Protein 6ANW (pdb70)

Nearest PDB structures (foldseek):
  6anw-assembly2_B  TM=1.011E+00  e=1.337E-17  Shewanella xiamenensis
  6anw-assembly3_C  TM=9.163E-01  e=1.198E-12  Shewanella xiamenensis
  6anw-assembly1_A  TM=8.989E-01  e=1.198E-12  Shewanella xiamenensis
  2pma-assembly2_B  TM=8.328E-01  e=9.299E-01  Legionella pneumophila subsp. pneumophila str. Philadelphia 1
  7phw-assembly2_D  TM=6.784E-01  e=2.959E+00  Plasmodium falciparum 3D7

Foldseek 3Di:
DWDWAKADWDWDQDPNAIKIWIWTDTPQGIAIDIFHFDADPVRATDFTDDDPTCCVVPPVVVVCNRPDCPVPDPPDDSCVVPPSVVVRVNSVVVRD/DLLDWDWADWDWDADPNFTKIWIWIGAPQGIDIDIWGWDDDPVGATDFTDQPPICCQPPVLVVVCNRGPDDPVHSGDDDVSSVVVRVNSGVVRD/DDWAKADWDWDDDPNFIKIWIWIQDPQGIFIDIWGFDDDPVRAGDFTDLPVTPCVVPVVVRVCSSDDPPDDPVDDDSVVSVVVRVNSRVVRD

B-factor: mean 65.82, std 20.48, range [30.3, 144.89]

Sequence (282 aa):
MTTFRIENVRIETINDFDMVKFDLVTDLGRVELAEHVNYDSEGDFKSVEYTDSNIRYNMVDELCSVFDLTDKPSLMPAIDYVTFAEIIEAVEEMLESMTTFRIENVRIETINDFDMVKFDLVTDLGRVELAEHVNYDSEGDFKSVEYTDSNIRYNMVDELCSVFDKPSLMPAIDYVTFAEIIEAVEEMLETTFRIENVRIETINDFDMVKFDLVTDLGRVELAEHVNYDSEGDFKSVEYTDSNIRYNMVDELCSVFDLTDKPSAIDYVTFAEIIEAVEEMLE

Secondary structure (DSSP, 8-state):
---EEEEEEEEEEETTEEEEEEEEEETTEEEEEEEEEEE-TTSSEEEE-SSS-HHHHH-HHHHHTTS--TTS-TTS-HHHHS-HHHHHHHHHHHT-/--S-EEEEEEEEEEETTEEEEEEEEEESS-EEEEEEEEEE-SSS-EEEE--SS-HHHHH-HHHHHHH----SS-----HHHHHHHHHHHHHH--/---EEEEEEEEEETTEEEEEEEEEETTEEEEEEEEEEE-TTS-EEEE-SSS-HHHHH-HHHHHTTS---SS-----HHHHHHHHHHHHHTT-

Radius of gyration: 23.37 Å; Cα contacts (8 Å, |Δi|>4): 470; chains: 3; bounding box: 59×61×57 Å

Structure (mmCIF, N/CA/C/O backbone):
data_6ANW
#
_entry.id   6ANW
#
_cell.length_a   73.774
_cell.length_b   106.618
_cell.length_c   95.349
_cell.angle_alpha   90.00
_cell.angle_beta   90.00
_cell.angle_gamma   90.00
#
_symmetry.space_group_name_H-M   'C 2 2 21'
#
loop_
_entity.id
_entity.type
_entity.pdbx_description
1 polymer 'anti-CRISPR protein AcrF10'
2 water water
#
loop_
_atom_site.group_PDB
_atom_site.id
_atom_site.type_symbol
_atom_site.label_atom_id
_atom_site.label_alt_id
_atom_site.label_comp_id
_atom_site.label_asym_id
_atom_site.label_entity_id
_atom_site.label_seq_id
_atom_site.pdbx_PDB_ins_code
_atom_site.Cartn_x
_atom_site.Cartn_y
_atom_site.Cartn_z
_atom_site.occupancy
_atom_site.B_iso_or_equiv
_atom_site.auth_seq_id
_atom_site.auth_comp_id
_atom_site.auth_asym_id
_atom_site.auth_atom_id
_atom_site.pdbx_PDB_model_num
ATOM 1 N N . MET A 1 3 ? -24.669 20.765 -8.356 1.00 54.57 1 MET A N 1
ATOM 2 C CA . MET A 1 3 ? -23.719 20.228 -7.385 1.00 60.17 1 MET A CA 1
ATOM 3 C C . MET A 1 3 ? -22.541 21.174 -7.183 1.00 60.84 1 MET A C 1
ATOM 4 O O . MET A 1 3 ? -21.990 21.713 -8.146 1.00 62.23 1 MET A O 1
ATOM 9 N N . THR A 1 4 ? -22.157 21.371 -5.925 1.00 53.83 2 THR A N 1
ATOM 10 C CA . THR A 1 4 ? -21.014 22.217 -5.617 1.00 62.64 2 THR A CA 1
ATOM 11 C C . THR A 1 4 ? -19.741 21.601 -6.185 1.00 65.48 2 THR A C 1
ATOM 12 O O . THR A 1 4 ? -19.408 20.450 -5.883 1.00 65.77 2 THR A O 1
ATOM 16 N N . THR A 1 5 ? -19.047 22.364 -7.026 1.00 63.76 3 THR A N 1
ATOM 17 C CA . THR A 1 5 ? -17.781 21.930 -7.590 1.00 52.15 3 THR A CA 1
ATOM 18 C C . THR A 1 5 ? -16.643 22.246 -6.626 1.00 48.56 3 THR A C 1
ATOM 19 O O . THR A 1 5 ? -16.756 23.104 -5.746 1.00 55.31 3 THR A O 1
ATOM 23 N N . PHE A 1 6 ? -15.528 21.545 -6.809 1.00 40.28 4 PHE A N 1
ATOM 24 C CA . PHE A 1 6 ? -14.450 21.570 -5.835 1.00 43.85 4 PHE A CA 1
ATOM 25 C C . PHE A 1 6 ? -13.113 21.541 -6.551 1.00 39.37 4 PHE A C 1
ATOM 26 O O . PHE A 1 6 ? -13.030 21.308 -7.759 1.00 44.07 4 PHE A O 1
ATOM 34 N N . ARG A 1 7 ? -12.057 21.755 -5.773 1.00 33.58 5 ARG A N 1
ATOM 35 C CA . ARG A 1 7 ? -10.707 21.456 -6.218 1.00 39.73 5 ARG A CA 1
ATOM 36 C C . ARG A 1 7 ? -9.881 21.116 -4.986 1.00 43.42 5 ARG A C 1
ATOM 37 O O . ARG A 1 7 ? -10.282 21.408 -3.856 1.00 37.01 5 ARG A O 1
ATOM 45 N N . ILE A 1 8 ? -8.740 20.463 -5.215 1.00 38.56 6 ILE A N 1
ATOM 46 C CA . ILE A 1 8 ? -7.877 19.951 -4.151 1.00 32.39 6 ILE A CA 1
ATOM 47 C C . ILE A 1 8 ? -6.593 20.768 -4.132 1.00 40.91 6 ILE A C 1
ATOM 48 O O . ILE A 1 8 ? -5.960 20.965 -5.177 1.00 41.75 6 ILE A O 1
ATOM 53 N N . GLU A 1 9 ? -6.200 21.231 -2.947 1.00 43.75 7 GLU A N 1
ATOM 54 C CA . GLU A 1 9 ? -5.057 22.124 -2.807 1.00 50.08 7 GLU A CA 1
ATOM 55 C C . GLU A 1 9 ? -4.279 21.774 -1.544 1.00 45.84 7 GLU A C 1
ATOM 56 O O . GLU A 1 9 ? -4.816 21.191 -0.601 1.00 39.78 7 GLU A O 1
ATOM 62 N N . ASN A 1 10 ? -2.996 22.147 -1.541 1.00 50.89 8 ASN A N 1
ATOM 63 C CA . ASN A 1 10 ? -2.106 21.975 -0.387 1.00 44.98 8 ASN A CA 1
ATOM 64 C C . ASN A 1 10 ? -1.990 20.507 0.027 1.00 46.72 8 ASN A C 1
ATOM 65 O O . ASN A 1 10 ? -2.132 20.152 1.200 1.00 44.33 8 ASN A O 1
ATOM 70 N N . VAL A 1 11 ? -1.699 19.654 -0.951 1.00 55.69 9 VAL A N 1
ATOM 71 C CA . VAL A 1 11 ? -1.620 18.212 -0.746 1.00 43.87 9 VAL A CA 1
ATOM 72 C C . VAL A 1 11 ? -0.243 17.858 -0.199 1.00 57.28 9 VAL A C 1
ATOM 73 O O . VAL A 1 11 ? 0.770 18.047 -0.881 1.00 71.63 9 VAL A O 1
ATOM 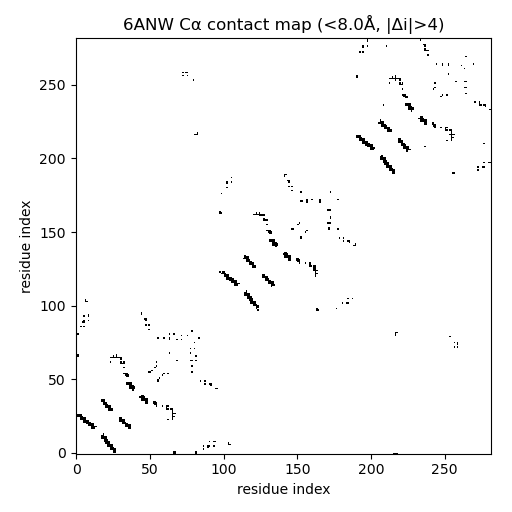77 N N . ARG A 1 12 ? -0.203 17.340 1.030 1.00 50.42 10 ARG A N 1
ATOM 78 C CA . ARG A 1 12 ? 1.036 16.868 1.634 1.00 60.02 10 ARG A CA 1
ATOM 79 C C . ARG A 1 12 ? 0.785 15.553 2.358 1.00 73.69 10 ARG A C 1
ATOM 80 O O . ARG A 1 12 ? -0.283 15.346 2.941 1.00 72.10 10 ARG A O 1
ATOM 88 N N . ILE A 1 13 ? 1.772 14.663 2.304 1.00 78.50 11 ILE A N 1
ATOM 89 C CA . ILE A 1 13 ? 1.696 13.357 2.950 1.00 73.99 11 ILE A CA 1
ATOM 90 C C . ILE A 1 13 ? 2.568 13.396 4.195 1.00 74.10 11 ILE A C 1
ATOM 91 O O . ILE A 1 13 ? 3.798 13.481 4.105 1.00 83.82 11 ILE A O 1
ATOM 96 N N . GLU A 1 14 ? 1.928 13.236 5.322 1.00 72.26 12 GLU A N 1
ATOM 97 C CA . GLU A 1 14 ? 2.571 13.130 6.598 1.00 77.85 12 GLU A CA 1
ATOM 98 C C . GLU A 1 14 ? 2.292 11.772 7.191 1.00 79.32 12 GLU A C 1
ATOM 99 O O . GLU A 1 14 ? 1.371 11.096 6.826 1.00 73.82 12 GLU A O 1
ATOM 105 N N . THR A 1 15 ? 3.080 11.407 8.170 1.00 84.31 13 THR A N 1
ATOM 106 C CA . THR A 1 15 ? 2.888 10.174 8.844 1.00 88.90 13 THR A CA 1
ATOM 107 C C . THR A 1 15 ? 2.244 10.544 10.146 1.00 97.47 13 THR A C 1
ATOM 108 O O . THR A 1 15 ? 2.775 11.275 10.927 1.00 90.49 13 THR A O 1
ATOM 112 N N . ILE A 1 16 ? 1.035 10.062 10.338 1.00 103.37 14 ILE A N 1
ATOM 113 C CA . ILE A 1 16 ? 0.256 10.388 11.494 1.00 104.14 14 ILE A CA 1
ATOM 114 C C . ILE A 1 16 ? -0.090 9.121 12.207 1.00 107.02 14 ILE A C 1
ATOM 115 O O . ILE A 1 16 ? -0.488 8.189 11.575 1.00 114.25 14 ILE A O 1
ATOM 120 N N . ASN A 1 17 ? 0.056 9.103 13.517 1.00 107.52 15 ASN A N 1
ATOM 121 C CA . ASN A 1 17 ? -0.223 7.934 14.325 1.00 115.41 15 ASN A CA 1
ATOM 122 C C . ASN A 1 17 ? 0.404 6.677 13.783 1.00 111.87 15 ASN A C 1
ATOM 123 O O . ASN A 1 17 ? -0.263 5.692 13.535 1.00 101.36 15 ASN A O 1
ATOM 128 N N . ASP A 1 18 ? 1.697 6.785 13.577 1.00 110.61 16 ASP A N 1
ATOM 129 C CA . ASP A 1 18 ? 2.549 5.747 13.080 1.00 118.95 16 ASP A CA 1
ATOM 130 C C . ASP A 1 18 ? 2.275 5.245 11.680 1.00 119.62 16 ASP A C 1
ATOM 131 O O . ASP A 1 18 ? 2.876 4.267 11.268 1.00 120.99 16 ASP A O 1
ATOM 136 N N . PHE A 1 19 ? 1.411 5.915 10.928 1.00 117.08 17 PHE A N 1
ATOM 137 C CA . PHE A 1 19 ? 1.166 5.501 9.553 1.00 108.31 17 PHE A CA 1
ATOM 138 C C . PHE A 1 19 ? 0.789 6.714 8.713 1.00 98.88 17 PHE A C 1
ATOM 139 O O . PHE A 1 19 ? 0.601 7.821 9.223 1.00 103.85 17 PHE A O 1
ATOM 147 N N . ASP A 1 20 ? 0.676 6.488 7.408 1.00 84.45 18 ASP A N 1
ATOM 148 C CA . ASP A 1 20 ? 0.759 7.554 6.419 1.00 79.91 18 ASP A CA 1
ATOM 149 C C . ASP A 1 20 ? -0.621 8.023 5.986 1.00 75.08 18 ASP A C 1
ATOM 150 O O . ASP A 1 20 ? -1.466 7.213 5.585 1.00 71.69 18 ASP A O 1
ATOM 155 N N . MET A 1 21 ? -0.834 9.335 6.051 1.00 69.41 19 MET A N 1
ATOM 156 C CA . MET A 1 21 ? -2.078 9.963 5.637 1.00 65.71 19 MET A CA 1
ATOM 157 C C . MET A 1 21 ? -1.774 11.164 4.754 1.00 66.38 19 MET A C 1
ATOM 158 O O . MET A 1 21 ? -0.767 11.853 4.940 1.00 70.09 19 MET A O 1
ATOM 163 N N . VAL A 1 22 ? -2.653 11.412 3.789 1.00 58.27 20 VAL A N 1
ATOM 164 C CA . VAL A 1 22 ? -2.561 12.590 2.936 1.00 53.71 20 VAL A CA 1
ATOM 165 C C . VAL A 1 22 ? -3.476 13.664 3.507 1.00 57.53 20 VAL A C 1
ATOM 166 O O . VAL A 1 22 ? -4.689 13.457 3.640 1.00 54.20 20 VAL A O 1
ATOM 170 N N . LYS A 1 23 ? -2.896 14.805 3.864 1.00 56.31 21 LYS A N 1
ATOM 171 C CA . LYS A 1 23 ? -3.662 15.969 4.281 1.00 62.52 21 LYS A CA 1
ATOM 172 C C . LYS A 1 23 ? -3.802 16.925 3.105 1.00 50.63 21 LYS A C 1
ATOM 173 O O . LYS A 1 23 ? -2.839 17.175 2.374 1.00 50.06 21 LYS A O 1
ATOM 179 N N . PHE A 1 24 ? -5.008 17.447 2.919 1.00 42.16 22 PHE A N 1
ATOM 180 C CA . PHE A 1 24 ? -5.265 18.318 1.785 1.00 44.90 22 PHE A CA 1
ATOM 181 C C . PHE A 1 24 ? -6.428 19.235 2.121 1.00 51.40 22 PHE A C 1
ATOM 182 O O . PHE A 1 24 ? -7.197 18.985 3.052 1.00 57.01 22 PHE A O 1
ATOM 190 N N . ASP A 1 25 ? -6.537 20.307 1.349 1.00 50.39 23 ASP A N 1
ATOM 191 C CA . ASP A 1 25 ? -7.624 21.263 1.478 1.00 52.45 23 ASP A CA 1
ATOM 192 C C . ASP A 1 25 ? -8.661 20.978 0.404 1.00 39.57 23 ASP A C 1
ATOM 193 O O . ASP A 1 25 ? -8.325 20.870 -0.781 1.00 43.26 23 ASP A O 1
ATOM 198 N N . LEU A 1 26 ? -9.912 20.840 0.820 1.00 38.98 24 LEU A N 1
ATOM 199 C CA . LEU A 1 26 ? -11.025 20.722 -0.111 1.00 46.26 24 LEU A CA 1
ATOM 200 C C . LEU A 1 26 ? -11.600 22.119 -0.291 1.00 41.12 24 LEU A C 1
ATOM 201 O O . LEU A 1 26 ? -12.144 22.702 0.651 1.00 41.27 24 LEU A O 1
ATOM 206 N N . VAL A 1 27 ? -11.459 22.664 -1.490 1.00 36.68 25 VAL A N 1
ATOM 207 C CA . VAL A 1 27 ? -11.776 24.057 -1.761 1.00 32.10 25 VAL A CA 1
ATOM 208 C C . VAL A 1 27 ? -12.992 24.101 -2.669 1.00 43.41 25 VAL A C 1
ATOM 209 O O . VAL A 1 27 ? -12.949 23.608 -3.803 1.00 57.15 25 VAL A O 1
ATOM 213 N N . THR A 1 28 ? -14.078 24.674 -2.169 1.00 42.87 26 THR A N 1
ATOM 214 C CA . THR A 1 28 ? -15.259 24.947 -2.970 1.00 50.49 26 THR A CA 1
ATOM 215 C C . THR A 1 28 ? -15.566 26.439 -2.916 1.00 57.35 26 THR A C 1
ATOM 216 O O . THR A 1 28 ? -14.931 27.206 -2.187 1.00 52.56 26 THR A O 1
ATOM 220 N N . ASP A 1 29 ? -16.566 26.849 -3.698 1.00 57.54 27 ASP A N 1
ATOM 221 C CA . ASP A 1 29 ? -17.007 28.238 -3.665 1.00 59.74 27 ASP A CA 1
ATOM 222 C C . ASP A 1 29 ? -17.599 28.632 -2.318 1.00 60.60 27 ASP A C 1
ATOM 223 O O . ASP A 1 29 ? -17.871 29.818 -2.106 1.00 70.21 27 ASP A O 1
ATOM 228 N N . LEU A 1 30 ? -17.797 27.680 -1.406 1.00 58.53 28 LEU A N 1
ATOM 229 C CA . LEU A 1 30 ? -18.380 27.949 -0.098 1.00 56.99 28 LEU A CA 1
ATOM 230 C C . LEU A 1 30 ? -17.368 27.843 1.036 1.00 59.55 28 LEU A C 1
ATOM 231 O O . LEU A 1 30 ? -17.765 27.854 2.205 1.00 73.13 28 LEU A O 1
ATOM 236 N N . GLY A 1 31 ? -16.079 27.732 0.731 1.00 54.68 29 GLY A N 1
ATOM 237 C CA . GLY A 1 31 ? -15.063 27.677 1.757 1.00 51.62 29 GLY A CA 1
ATOM 238 C C . GLY A 1 31 ? -14.060 26.578 1.493 1.00 55.71 29 GLY A C 1
ATOM 239 O O . GLY A 1 31 ? -14.049 25.946 0.430 1.00 58.71 29 GLY A O 1
ATOM 240 N N . ARG A 1 32 ? -13.198 26.344 2.482 1.00 46.59 30 ARG A N 1
ATOM 241 C CA . ARG A 1 32 ? -12.166 25.326 2.390 1.00 41.57 30 ARG A CA 1
ATOM 242 C C . ARG A 1 32 ? -12.040 24.622 3.732 1.00 42.27 30 ARG A C 1
ATOM 243 O O . ARG A 1 32 ? -12.221 25.230 4.791 1.00 53.23 30 ARG A O 1
ATOM 251 N N . VAL A 1 33 ? -11.755 23.323 3.677 1.00 44.99 31 VAL A N 1
ATOM 252 C CA . VAL A 1 33 ? -11.572 22.507 4.871 1.00 49.75 31 VAL A CA 1
ATOM 253 C C . VAL A 1 33 ? -10.366 21.605 4.657 1.00 50.70 31 VAL A C 1
ATOM 254 O O . VAL A 1 33 ? -10.105 21.137 3.545 1.00 57.33 31 VAL A O 1
ATOM 258 N N . GLU A 1 34 ? -9.629 21.362 5.735 1.00 50.05 32 GLU A N 1
ATOM 259 C CA . GLU A 1 34 ? -8.550 20.389 5.717 1.00 57.72 32 GLU A CA 1
ATOM 260 C C . GLU A 1 34 ? -9.130 19.003 5.970 1.00 57.83 32 GLU A C 1
ATOM 261 O O . GLU A 1 34 ? -9.900 18.810 6.916 1.00 52.20 32 GLU A O 1
ATOM 267 N N . LEU A 1 35 ? -8.775 18.049 5.111 1.00 56.83 33 LEU A N 1
ATOM 268 C CA . LEU A 1 35 ? -9.175 16.659 5.256 1.00 51.36 33 LEU A CA 1
ATOM 269 C C . LEU A 1 35 ? -7.933 15.781 5.310 1.00 54.45 33 LEU A C 1
ATOM 270 O O . LEU A 1 35 ? -6.829 16.211 4.967 1.00 50.36 33 LEU A O 1
ATOM 275 N N . ALA A 1 36 ? -8.122 14.541 5.751 1.00 48.47 34 ALA A N 1
ATOM 276 C CA . ALA A 1 36 ? -7.013 13.610 5.890 1.00 45.61 34 ALA A CA 1
ATOM 277 C C . ALA A 1 36 ? -7.501 12.206 5.569 1.00 54.10 34 ALA A C 1
ATOM 278 O O . ALA A 1 36 ? -8.561 11.788 6.042 1.00 51.32 34 ALA A O 1
ATOM 280 N N . GLU A 1 37 ? -6.728 11.480 4.769 1.00 49.86 35 GLU A N 1
ATOM 281 C CA . GLU A 1 37 ? -7.116 10.137 4.379 1.00 47.75 35 GLU A CA 1
ATOM 282 C C . GLU A 1 37 ? -5.886 9.245 4.302 1.00 55.46 35 GLU A C 1
ATOM 283 O O . GLU A 1 37 ? -4.787 9.704 3.984 1.00 51.74 35 GLU A O 1
ATOM 289 N N . HIS A 1 38 ? -6.086 7.964 4.606 1.00 51.49 36 HIS A N 1
ATOM 290 C CA . HIS A 1 38 ? -4.999 6.998 4.581 1.00 57.28 36 HIS A CA 1
ATOM 291 C C . HIS A 1 38 ? -4.554 6.718 3.147 1.00 60.66 36 HIS A C 1
ATOM 292 O O . HIS A 1 38 ? -5.324 6.846 2.189 1.00 56.27 36 HIS A O 1
ATOM 299 N N . VAL A 1 39 ? -3.288 6.321 3.012 1.00 61.24 37 VAL A N 1
ATOM 300 C CA . VAL A 1 39 ? -2.645 6.133 1.717 1.00 68.64 37 VAL A CA 1
ATOM 301 C C . VAL A 1 39 ? -2.170 4.691 1.599 1.00 66.36 37 VAL A C 1
ATOM 302 O O . VAL A 1 39 ? -1.610 4.133 2.549 1.00 54.47 37 VAL A O 1
ATOM 306 N N . ASN A 1 40 ? -2.390 4.093 0.431 1.00 70.56 38 ASN A N 1
ATOM 307 C CA . ASN A 1 40 ? -1.890 2.764 0.112 1.00 64.81 38 ASN A CA 1
ATOM 308 C C . ASN A 1 40 ? -0.747 2.861 -0.889 1.00 71.78 38 ASN A C 1
ATOM 309 O O . ASN A 1 40 ? -0.728 3.739 -1.757 1.00 64.21 38 ASN A O 1
ATOM 314 N N . TYR A 1 41 ? 0.204 1.940 -0.767 1.00 74.35 39 TYR A N 1
ATOM 315 C CA . TYR A 1 41 ? 1.375 1.910 -1.626 1.00 65.70 39 TYR A CA 1
ATOM 316 C C . TYR A 1 41 ? 1.504 0.532 -2.258 1.00 76.44 39 TYR A C 1
ATOM 317 O O . TYR A 1 41 ? 0.974 -0.458 -1.748 1.00 79.24 39 TYR A O 1
ATOM 326 N N . ASP A 1 42 ? 2.210 0.471 -3.386 1.00 78.77 40 ASP A N 1
ATOM 327 C CA . ASP A 1 42 ? 2.511 -0.820 -3.986 1.00 82.05 40 ASP A CA 1
ATOM 328 C C . ASP A 1 42 ? 3.629 -1.501 -3.196 1.00 77.89 40 ASP A C 1
ATOM 329 O O . ASP A 1 42 ? 4.188 -0.938 -2.250 1.00 70.68 40 ASP A O 1
ATOM 334 N N . SER A 1 43 ? 3.963 -2.734 -3.587 1.00 75.77 41 SER A N 1
ATOM 335 C CA . SER A 1 43 ? 4.985 -3.492 -2.870 1.00 86.84 41 SER A CA 1
ATOM 336 C C . SER A 1 43 ? 6.335 -2.791 -2.867 1.00 95.82 41 SER A C 1
ATOM 337 O O . SER A 1 43 ? 7.206 -3.149 -2.067 1.00 105.29 41 SER A O 1
ATOM 340 N N . GLU A 1 44 ? 6.523 -1.803 -3.737 1.00 91.70 42 GLU A N 1
ATOM 341 C CA . GLU A 1 44 ? 7.781 -1.084 -3.854 1.00 87.13 42 GLU A CA 1
ATOM 342 C C . GLU A 1 44 ? 7.821 0.188 -3.015 1.00 84.29 42 GLU A C 1
ATOM 343 O O . GLU A 1 44 ? 8.823 0.909 -3.061 1.00 75.94 42 GLU A O 1
ATOM 349 N N . GLY A 1 45 ? 6.770 0.480 -2.251 1.00 87.42 43 GLY A N 1
ATOM 350 C CA . GLY A 1 45 ? 6.732 1.690 -1.455 1.00 90.07 43 GLY A CA 1
ATOM 351 C C . GLY A 1 45 ? 6.316 2.938 -2.199 1.00 86.26 43 GLY A C 1
ATOM 352 O O . GLY A 1 45 ? 6.441 4.038 -1.650 1.00 75.96 43 GLY A O 1
ATOM 353 N N . ASP A 1 46 ? 5.835 2.807 -3.430 1.00 85.75 44 ASP A N 1
ATOM 354 C CA . ASP A 1 46 ? 5.340 3.932 -4.207 1.00 81.48 44 ASP A CA 1
ATOM 355 C C . ASP A 1 46 ? 3.821 3.991 -4.112 1.00 77.20 44 ASP A C 1
ATOM 356 O O . ASP A 1 46 ? 3.151 2.961 -3.987 1.00 77.73 44 ASP A O 1
ATOM 361 N N . PHE A 1 47 ? 3.285 5.212 -4.173 1.00 70.81 45 PHE A N 1
ATOM 362 C CA . PHE A 1 47 ? 1.852 5.427 -4.004 1.00 58.61 45 PHE A CA 1
ATOM 363 C C . PHE A 1 47 ? 1.055 4.551 -4.961 1.00 58.18 45 PHE A C 1
ATOM 364 O O . PHE A 1 47 ? 1.432 4.370 -6.120 1.00 65.28 45 PHE A O 1
ATOM 372 N N . LYS A 1 48 ? -0.047 3.994 -4.464 1.00 68.81 46 LYS A N 1
ATOM 373 C CA . LYS A 1 48 ? -0.954 3.192 -5.274 1.00 71.17 46 LYS A CA 1
ATOM 374 C C . LYS A 1 48 ? -2.362 3.761 -5.287 1.00 64.08 46 LYS A C 1
ATOM 375 O O . LYS A 1 48 ? -2.938 3.952 -6.363 1.00 60.45 46 LYS A O 1
ATOM 381 N N . SER A 1 49 ? -2.933 4.042 -4.120 1.00 58.16 47 SER A N 1
ATOM 382 C CA . SER A 1 49 ? -4.298 4.536 -4.041 1.00 53.76 47 SER A CA 1
ATOM 383 C C . SER A 1 49 ? -4.491 5.265 -2.723 1.00 69.17 47 SER A C 1
ATOM 384 O O . SER A 1 49 ? -3.703 5.116 -1.785 1.00 72.98 47 SER A O 1
ATOM 387 N N . VAL A 1 50 ? -5.557 6.058 -2.672 1.00 65.49 48 VAL A N 1
ATOM 388 C CA . VAL A 1 50 ? -6.044 6.661 -1.439 1.00 66.51 48 VAL A CA 1
ATOM 389 C C . VAL A 1 50 ? -7.280 5.890 -1.011 1.00 71.39 48 VAL A C 1
ATOM 390 O O . VAL A 1 50 ? -8.200 5.693 -1.815 1.00 72.59 48 VAL A O 1
ATOM 394 N N . GLU A 1 51 ? -7.310 5.459 0.248 1.00 65.70 49 GLU A N 1
ATOM 395 C CA . GLU A 1 51 ? -8.399 4.609 0.706 1.00 72.03 49 GLU A CA 1
ATOM 396 C C . GLU A 1 51 ? -9.735 5.345 0.657 1.00 85.51 49 GLU A C 1
ATOM 397 O O . GLU A 1 51 ? -9.842 6.518 1.027 1.00 87.16 49 GLU A O 1
ATOM 403 N N . TYR A 1 52 ? -10.758 4.631 0.188 1.00 85.49 50 TYR A N 1
ATOM 404 C CA . TYR A 1 52 ? -12.098 5.164 -0.037 1.00 87.31 50 TYR A CA 1
ATOM 405 C C . TYR A 1 52 ? -13.137 4.397 0.770 1.00 87.70 50 TYR A C 1
ATOM 406 O O . TYR A 1 52 ? -14.337 4.690 0.681 1.00 88.59 50 TYR A O 1
ATOM 415 N N . THR A 1 53 ? -12.690 3.470 1.613 1.00 91.42 51 THR A N 1
ATOM 416 C CA . THR A 1 53 ? -13.563 2.465 2.200 1.00 83.58 51 THR A CA 1
ATOM 417 C C . THR A 1 53 ? -13.520 2.491 3.719 1.00 82.90 51 THR A C 1
ATOM 418 O O . THR A 1 53 ? -14.469 2.945 4.354 1.00 93.68 51 THR A O 1
ATOM 422 N N . ASP A 1 54 ? -12.436 2.009 4.312 1.00 83.73 52 ASP A N 1
ATOM 423 C CA . ASP A 1 54 ? -12.070 2.351 5.684 1.00 84.08 52 ASP A CA 1
ATOM 424 C C . ASP A 1 54 ? -11.557 3.782 5.738 1.00 70.62 52 ASP A C 1
ATOM 425 O O . ASP A 1 54 ? -10.619 4.102 6.469 1.00 77.31 52 ASP A O 1
ATOM 430 N N . SER A 1 55 ? -12.171 4.663 4.949 1.00 62.33 53 SER A N 1
ATOM 431 C CA . SER A 1 55 ? -11.676 6.012 4.734 1.00 65.70 53 SER A CA 1
ATOM 432 C C . SER A 1 55 ? -11.958 6.873 5.953 1.00 63.55 53 SER A C 1
ATOM 433 O O . SER A 1 55 ? -13.082 6.891 6.469 1.00 64.85 53 SER A O 1
ATOM 436 N N . ASN A 1 56 ? -10.926 7.578 6.414 1.00 48.18 54 ASN A N 1
ATOM 437 C CA . ASN A 1 56 ? -11.074 8.437 7.578 1.00 45.98 54 ASN A CA 1
ATOM 438 C C . ASN A 1 56 ? -12.103 9.532 7.338 1.00 47.82 54 ASN A C 1
ATOM 439 O O . ASN A 1 56 ? -12.781 9.956 8.279 1.00 64.11 54 ASN A O 1
ATOM 444 N N . ILE A 1 57 ? -12.254 9.986 6.092 1.00 40.79 55 ILE A N 1
ATOM 445 C CA . ILE A 1 57 ? -13.194 11.068 5.810 1.00 54.33 55 ILE A CA 1
ATOM 446 C C . ILE A 1 57 ? -14.629 10.582 5.964 1.00 52.03 55 ILE A C 1
ATOM 447 O O . ILE A 1 57 ? -15.460 11.240 6.602 1.00 52.71 55 ILE A O 1
ATOM 452 N N . ARG A 1 58 ? -14.941 9.425 5.374 1.00 52.27 56 ARG A N 1
ATOM 453 C CA . ARG A 1 58 ? -16.306 8.907 5.407 1.00 58.56 56 ARG A CA 1
ATOM 454 C C . ARG A 1 58 ? -16.733 8.524 6.819 1.00 62.06 56 ARG A C 1
ATOM 455 O O . ARG A 1 58 ? -17.928 8.557 7.133 1.00 78.79 56 ARG A O 1
ATOM 463 N N . TYR A 1 59 ? -15.784 8.180 7.687 1.00 58.18 57 TYR A N 1
ATOM 464 C CA . TYR A 1 59 ? -16.110 7.697 9.020 1.00 67.39 57 TYR A CA 1
ATOM 465 C C . TYR A 1 59 ? -15.764 8.670 10.137 1.00 75.30 57 TYR A C 1
ATOM 466 O O . TYR A 1 59 ? -16.129 8.410 11.288 1.00 83.70 57 TYR A O 1
ATOM 475 N N . ASN A 1 60 ? -15.081 9.776 9.841 1.00 65.43 58 ASN A N 1
ATOM 476 C CA . ASN A 1 60 ? -14.679 10.689 10.904 1.00 60.56 58 ASN A CA 1
ATOM 477 C C . ASN A 1 60 ? -14.707 12.161 10.527 1.00 60.66 58 ASN A C 1
ATOM 478 O O . ASN A 1 60 ? -14.524 12.996 11.417 1.00 56.24 58 ASN A O 1
ATOM 483 N N . MET A 1 61 ? -14.932 12.517 9.265 1.00 64.73 59 MET A N 1
ATOM 484 C CA . MET A 1 61 ? -14.863 13.911 8.843 1.00 62.06 59 MET A CA 1
ATOM 485 C C . MET A 1 61 ? -15.957 14.226 7.836 1.00 60.25 59 MET A C 1
ATOM 486 O O . MET A 1 61 ? -15.731 14.934 6.850 1.00 54.58 59 MET A O 1
ATOM 491 N N . VAL A 1 62 ? -17.165 13.715 8.073 1.00 53.26 60 VAL A N 1
ATOM 492 C CA . VAL A 1 62 ? -18.260 13.987 7.148 1.00 57.33 60 VAL A CA 1
ATOM 493 C C . VAL A 1 62 ? -18.800 15.397 7.353 1.00 66.29 60 VAL A C 1
ATOM 494 O O . VAL A 1 62 ? -19.105 16.101 6.384 1.00 70.92 60 VAL A O 1
ATOM 498 N N . ASP A 1 63 ? -18.929 15.834 8.608 1.00 64.26 61 ASP A N 1
ATOM 499 C CA . ASP A 1 63 ? -19.339 17.212 8.859 1.00 70.84 61 ASP A CA 1
ATOM 500 C C . ASP A 1 63 ? -18.345 18.201 8.265 1.00 64.79 61 ASP A C 1
ATOM 501 O O . ASP A 1 63 ? -18.745 19.265 7.775 1.00 57.60 61 ASP A O 1
ATOM 506 N N . GLU A 1 64 ? -17.051 17.866 8.286 1.00 58.91 62 GLU A N 1
ATOM 507 C CA . GLU A 1 64 ? -16.064 18.686 7.592 1.00 61.56 62 GLU A CA 1
ATOM 508 C C . GLU A 1 64 ? -16.288 18.645 6.088 1.00 52.09 62 GLU A C 1
ATOM 509 O O . GLU A 1 64 ? -16.288 19.686 5.421 1.00 46.94 62 GLU A O 1
ATOM 515 N N . LEU A 1 65 ? -16.478 17.443 5.539 1.00 48.88 63 LEU A N 1
ATOM 516 C CA . LEU A 1 65 ? -16.692 17.299 4.104 1.00 46.40 63 LEU A CA 1
ATOM 517 C C . LEU A 1 65 ? -17.934 18.057 3.652 1.00 53.46 63 LEU A C 1
ATOM 518 O O . LEU A 1 65 ? -17.910 18.755 2.632 1.00 53.48 63 LEU A O 1
ATOM 523 N N . CYS A 1 66 ? -19.025 17.947 4.411 1.00 54.24 64 CYS A N 1
ATOM 524 C CA . CYS A 1 66 ? -20.281 18.579 4.032 1.00 63.04 64 CYS A CA 1
ATOM 525 C C . CYS A 1 66 ? -20.291 20.079 4.276 1.00 56.94 64 CYS A C 1
ATOM 526 O O . CYS A 1 66 ? -21.148 20.774 3.720 1.00 57.61 64 CYS A O 1
ATOM 529 N N . SER A 1 67 ? -19.367 20.595 5.088 1.00 57.91 65 SER A N 1
ATOM 530 C CA . SER A 1 67 ? -19.398 22.004 5.463 1.00 55.51 65 SER A CA 1
ATOM 531 C C . SER A 1 67 ? -19.023 22.937 4.318 1.00 59.74 65 SER A C 1
ATOM 532 O O . SER A 1 67 ? -19.122 24.158 4.486 1.00 69.04 65 SER A O 1
ATOM 535 N N . VAL A 1 68 ? -18.591 22.407 3.175 1.00 49.79 66 VAL A N 1
ATOM 536 C CA . VAL A 1 68 ? -18.290 23.217 2.001 1.00 47.17 66 VAL A CA 1
ATOM 537 C C . VAL A 1 68 ? -19.199 22.897 0.832 1.00 45.73 66 VAL A C 1
ATOM 538 O O . VAL A 1 68 ? -19.068 23.517 -0.228 1.00 47.84 66 VAL A O 1
ATOM 542 N N . PHE A 1 69 ? -20.111 21.950 0.986 1.00 56.08 67 PHE A N 1
ATOM 543 C CA . PHE A 1 69 ? -21.086 21.649 -0.045 1.00 51.88 67 PHE A CA 1
ATOM 544 C C . PHE A 1 69 ? -22.414 22.310 0.296 1.00 60.48 67 PHE A C 1
ATOM 545 O O . PHE A 1 69 ? -22.748 22.512 1.466 1.00 68.67 67 PHE A O 1
ATOM 553 N N . ASP A 1 70 ? -23.158 22.670 -0.742 1.00 59.75 68 ASP A N 1
ATOM 554 C CA . ASP A 1 70 ? -24.500 23.216 -0.579 1.00 55.36 68 ASP A CA 1
ATOM 555 C C . ASP A 1 70 ? -25.458 22.037 -0.467 1.00 51.94 68 ASP A C 1
ATOM 556 O O . ASP A 1 70 ? -25.747 21.362 -1.457 1.00 50.21 68 ASP A O 1
ATOM 561 N N . LEU A 1 71 ? -25.949 21.783 0.749 1.00 55.95 69 LEU A N 1
ATOM 562 C CA . LEU A 1 71 ? -26.770 20.600 0.986 1.00 63.97 69 LEU A CA 1
ATOM 563 C C . LEU A 1 71 ? -28.241 20.822 0.663 1.00 64.57 69 LEU A C 1
ATOM 564 O O . LEU A 1 71 ? -28.979 19.844 0.518 1.00 78.81 69 LEU A O 1
ATOM 569 N N . THR A 1 72 ? -28.690 22.069 0.555 1.00 57.65 70 THR A N 1
ATOM 570 C CA . THR A 1 72 ? -30.006 22.304 -0.020 1.00 59.63 70 THR A CA 1
ATOM 571 C C . THR A 1 72 ? -30.008 21.818 -1.466 1.00 64.98 70 THR A C 1
ATOM 572 O O . THR A 1 72 ? -28.984 21.862 -2.156 1.00 77.54 70 THR A O 1
ATOM 576 N N . ASP A 1 73 ? -31.165 21.323 -1.907 1.00 57.17 71 ASP A N 1
ATOM 577 C CA . ASP A 1 73 ? -31.430 20.578 -3.135 1.00 61.26 71 ASP A CA 1
ATOM 578 C C . ASP A 1 73 ? -31.109 19.095 -2.976 1.00 57.79 71 ASP A C 1
ATOM 579 O O . ASP A 1 73 ? -31.470 18.308 -3.853 1.00 58.47 71 ASP A O 1
ATOM 584 N N . LYS A 1 74 ? -30.438 18.681 -1.908 1.00 54.89 72 LYS A N 1
ATOM 585 C CA . LYS A 1 74 ? -30.266 17.258 -1.665 1.00 55.96 72 LYS A CA 1
ATOM 586 C C . LYS A 1 74 ? -31.590 16.669 -1.197 1.00 39.57 72 LYS A C 1
ATOM 587 O O . LYS A 1 74 ? -32.216 17.219 -0.285 1.00 39.83 72 LYS A O 1
ATOM 593 N N . PRO A 1 75 ? -32.062 15.588 -1.808 1.00 45.31 73 PRO A N 1
ATOM 594 C CA . PRO A 1 75 ? -33.203 14.860 -1.243 1.00 55.72 73 PRO A CA 1
ATOM 595 C C . PRO A 1 75 ? -32.939 14.488 0.209 1.00 50.34 73 PRO A C 1
ATOM 596 O O . PRO A 1 75 ? -31.842 14.051 0.568 1.00 45.99 73 PRO A O 1
ATOM 600 N N . SER A 1 76 ? -33.955 14.691 1.049 1.00 40.10 74 SER A N 1
ATOM 601 C CA . SER A 1 76 ? -33.799 14.407 2.471 1.00 50.14 74 SER A CA 1
ATOM 602 C C . SER A 1 76 ? -33.427 12.947 2.698 1.00 45.12 74 SER A C 1
ATOM 603 O O . SER A 1 76 ? -32.566 12.636 3.524 1.00 43.21 74 SER A O 1
ATOM 606 N N . LEU A 1 77 ? -34.027 12.039 1.943 1.00 39.46 75 LEU A N 1
ATOM 607 C CA . LEU A 1 77 ? -33.766 10.623 2.147 1.00 48.98 75 LEU A CA 1
ATOM 608 C C . LEU A 1 77 ? -32.452 10.157 1.529 1.00 51.27 75 LEU A C 1
ATOM 609 O O . LEU A 1 77 ? -32.102 8.981 1.676 1.00 48.28 75 LEU A O 1
ATOM 614 N N . MET A 1 78 ? -31.725 11.027 0.847 1.00 35.41 76 MET A N 1
ATOM 615 C CA . MET A 1 78 ? -30.409 10.609 0.381 1.00 35.00 76 MET A CA 1
ATOM 616 C C . MET A 1 78 ? -29.346 11.054 1.367 1.00 48.28 76 MET A C 1
ATOM 617 O O . MET A 1 78 ? -29.354 12.217 1.794 1.00 56.66 76 MET A O 1
ATOM 622 N N . PRO A 1 79 ? -28.424 10.175 1.744 1.00 60.30 77 PRO A N 1
ATOM 623 C CA . PRO A 1 79 ? -27.404 10.560 2.722 1.00 52.02 77 PRO A CA 1
ATOM 624 C C . PRO A 1 79 ? -26.464 11.623 2.175 1.00 50.69 77 PRO A C 1
ATOM 625 O O . PRO A 1 79 ? -26.209 11.713 0.970 1.00 50.00 77 PRO A O 1
ATOM 629 N N . ALA A 1 80 ? -25.956 12.447 3.092 1.00 48.53 78 ALA A N 1
ATOM 630 C CA . ALA A 1 80 ? -25.029 13.503 2.709 1.00 45.14 78 ALA A CA 1
ATOM 631 C C . ALA A 1 80 ? -23.780 12.933 2.047 1.00 56.05 78 ALA A C 1
ATOM 632 O O . ALA A 1 80 ? -23.287 13.484 1.055 1.00 50.34 78 ALA A O 1
ATOM 634 N N . ILE A 1 81 ? -23.257 11.823 2.576 1.00 60.63 79 ILE A N 1
ATOM 635 C CA . ILE A 1 81 ? -22.033 11.242 2.028 1.00 64.39 79 ILE A CA 1
ATOM 636 C C . ILE A 1 81 ? -22.252 1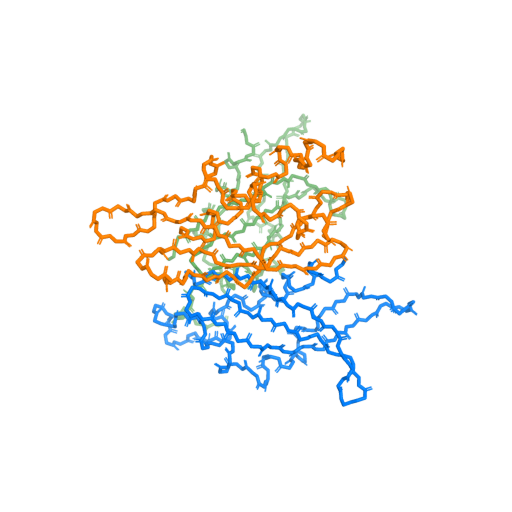0.753 0.604 1.00 62.31 79 ILE A C 1
ATOM 637 O O . ILE A 1 81 ? -21.313 10.722 -0.200 1.00 65.93 79 ILE A O 1
ATOM 642 N N . ASP A 1 82 ? -23.484 10.378 0.259 1.00 60.67 80 ASP A N 1
ATOM 643 C CA . ASP A 1 82 ? -23.760 9.938 -1.102 1.00 55.73 80 ASP A CA 1
ATOM 644 C C . ASP A 1 82 ? -24.074 11.111 -2.020 1.00 58.23 80 ASP A C 1
ATOM 645 O O . ASP A 1 82 ? -23.782 11.050 -3.218 1.00 62.06 80 ASP A O 1
ATOM 650 N N . TYR A 1 83 ? -24.650 12.185 -1.480 1.00 63.46 81 TYR A N 1
ATOM 651 C CA . TYR A 1 83 ? -24.966 13.349 -2.302 1.00 49.70 81 TYR A CA 1
ATOM 652 C C . TYR A 1 83 ? -23.700 14.009 -2.819 1.00 58.09 81 TYR A C 1
ATOM 653 O O . TYR A 1 83 ? -23.493 14.123 -4.031 1.00 68.43 81 TYR A O 1
ATOM 662 N N . VAL A 1 84 ? -22.840 14.460 -1.903 1.00 61.65 82 VAL A N 1
ATOM 663 C CA . VAL A 1 84 ? -21.599 15.097 -2.308 1.00 61.11 82 VAL A CA 1
ATOM 664 C C . VAL A 1 84 ? -20.754 14.111 -3.108 1.00 70.86 82 VAL A C 1
ATOM 665 O O . VAL A 1 84 ? -20.869 12.885 -2.964 1.00 76.09 82 VAL A O 1
ATOM 669 N N . THR A 1 85 ? -19.902 14.657 -3.974 1.00 60.84 83 THR A N 1
ATOM 670 C CA . THR A 1 85 ? -19.141 13.859 -4.933 1.00 49.13 83 THR A CA 1
ATOM 671 C C . THR A 1 85 ? -17.876 13.319 -4.263 1.00 37.74 83 THR A C 1
ATOM 672 O O . THR A 1 85 ? -16.743 13.625 -4.639 1.00 37.51 83 THR A O 1
ATOM 676 N N . PHE A 1 86 ? -18.096 12.481 -3.243 1.00 35.58 84 PHE A N 1
ATOM 677 C CA . PHE A 1 86 ? -16.978 11.964 -2.457 1.00 42.20 84 PHE A CA 1
ATOM 678 C C . PHE A 1 86 ? -16.060 11.096 -3.307 1.00 47.51 84 PHE A C 1
ATOM 679 O O . PHE A 1 86 ? -14.833 11.198 -3.208 1.00 52.92 84 PHE A O 1
ATOM 687 N N . ALA A 1 87 ? -16.634 10.241 -4.155 1.00 54.70 85 ALA A N 1
ATOM 688 C CA . ALA A 1 87 ? -15.822 9.464 -5.085 1.00 51.12 85 ALA A CA 1
ATOM 689 C C . ALA A 1 87 ? -14.996 10.373 -5.985 1.00 51.90 85 ALA A C 1
ATOM 690 O O . ALA A 1 87 ? -13.801 10.134 -6.187 1.00 47.55 85 ALA A O 1
ATOM 692 N N . GLU A 1 88 ? -15.615 11.423 -6.534 1.00 46.94 86 GLU A N 1
ATOM 693 C CA . GLU A 1 88 ? -14.871 12.358 -7.375 1.00 38.23 86 GLU A CA 1
ATOM 694 C C . GLU A 1 88 ? -13.766 13.050 -6.586 1.00 32.98 86 GLU A C 1
ATOM 695 O O . GLU A 1 88 ? -12.692 13.328 -7.131 1.00 40.88 86 GLU A O 1
ATOM 701 N N . ILE A 1 89 ? -14.005 13.311 -5.300 1.00 40.27 87 ILE A N 1
ATOM 702 C CA . ILE A 1 89 ? -13.015 13.983 -4.464 1.00 42.22 87 ILE A CA 1
ATOM 703 C C . ILE A 1 89 ? -11.804 13.089 -4.247 1.00 44.08 87 ILE A C 1
ATOM 704 O O . ILE A 1 89 ? -10.655 13.525 -4.392 1.00 47.72 87 ILE A O 1
ATOM 709 N N . ILE A 1 90 ? -12.044 11.830 -3.872 1.00 48.16 88 ILE A N 1
ATOM 710 C CA . ILE A 1 90 ? -10.948 10.883 -3.681 1.00 46.53 88 ILE A CA 1
ATOM 711 C C . ILE A 1 90 ? -10.175 10.703 -4.978 1.00 39.53 88 ILE A C 1
ATOM 712 O O . ILE A 1 90 ? -8.939 10.660 -4.985 1.00 48.57 88 ILE A O 1
ATOM 717 N N . GLU A 1 91 ? -10.891 10.622 -6.101 1.00 40.68 89 GLU A N 1
ATOM 718 C CA . GLU A 1 91 ? -10.239 10.450 -7.394 1.00 52.97 89 GLU A CA 1
ATOM 719 C C . GLU A 1 91 ? -9.355 11.641 -7.750 1.00 54.35 89 GLU A C 1
ATOM 720 O O . GLU A 1 91 ? -8.338 11.476 -8.431 1.00 63.31 89 GLU A O 1
ATOM 726 N N . ALA A 1 92 ? -9.719 12.843 -7.303 1.00 53.16 90 ALA A N 1
ATOM 727 C CA . ALA A 1 92 ? -8.906 14.018 -7.604 1.00 46.29 90 ALA A CA 1
ATOM 728 C C . ALA A 1 92 ? -7.651 14.070 -6.740 1.00 44.93 90 ALA A C 1
ATOM 729 O O . ALA A 1 92 ? -6.590 14.501 -7.211 1.00 50.04 90 ALA A O 1
ATOM 731 N N . VAL A 1 93 ? -7.758 13.637 -5.476 1.00 50.28 91 VAL A N 1
ATOM 732 C CA . VAL A 1 93 ? -6.595 13.582 -4.589 1.00 52.12 91 VAL A CA 1
ATOM 733 C C . VAL A 1 93 ? -5.583 12.566 -5.104 1.00 58.86 91 VAL A C 1
ATOM 734 O O . VAL A 1 93 ? -4.365 12.776 -5.030 1.00 61.39 91 VAL A O 1
ATOM 738 N N . GLU A 1 94 ? -6.074 11.441 -5.620 1.00 60.88 92 GLU A N 1
ATOM 739 C CA . GLU A 1 94 ? -5.192 10.442 -6.217 1.00 61.62 92 GLU A CA 1
ATOM 740 C C . GLU A 1 94 ? -4.464 11.006 -7.427 1.00 59.30 92 GLU A C 1
ATOM 741 O O . GLU A 1 94 ? -3.274 10.734 -7.628 1.00 60.90 92 GLU A O 1
ATOM 747 N N . GLU A 1 95 ? -5.163 11.795 -8.246 1.00 60.89 93 GLU A N 1
ATOM 748 C CA . GLU A 1 95 ? -4.518 12.434 -9.386 1.00 65.23 93 GLU A CA 1
ATOM 749 C C . GLU A 1 95 ? -3.395 13.362 -8.933 1.00 63.65 93 GLU A C 1
ATOM 750 O O . GLU A 1 95 ? -2.332 13.417 -9.562 1.00 61.90 93 GLU A O 1
ATOM 756 N N . MET A 1 96 ? -3.605 14.085 -7.830 1.00 59.49 94 MET A N 1
ATOM 757 C CA . MET A 1 96 ? -2.573 14.985 -7.331 1.00 55.54 94 MET A CA 1
ATOM 758 C C . MET A 1 96 ? -1.363 14.233 -6.790 1.00 61.28 94 MET A C 1
ATOM 759 O O . MET A 1 96 ? -0.294 14.833 -6.640 1.00 65.94 94 MET A O 1
ATOM 764 N N . LEU A 1 97 ? -1.496 12.938 -6.506 1.00 71.39 95 LEU A N 1
ATOM 765 C CA . LEU A 1 97 ? -0.451 12.178 -5.831 1.00 70.27 95 LEU A CA 1
ATOM 766 C C . LEU A 1 97 ? 0.329 11.252 -6.759 1.00 71.09 95 LEU A C 1
ATOM 767 O O . LEU A 1 97 ? 1.206 10.523 -6.285 1.00 73.05 95 LEU A O 1
ATOM 772 N N . GLU A 1 98 ? 0.045 11.261 -8.057 1.00 70.53 96 GLU A N 1
ATOM 773 C CA . GLU A 1 98 ? 0.787 10.420 -8.991 1.00 74.10 96 GLU A CA 1
ATOM 774 C C . GLU A 1 98 ? 1.914 11.200 -9.656 1.00 69.30 96 GLU A C 1
ATOM 775 O O . GLU A 1 98 ? 1.694 12.287 -10.191 1.00 77.51 96 GLU A O 1
ATOM 781 N N . SER B 1 2 ? 7.180 18.825 -16.960 1.00 101.80 0 SER B N 1
ATOM 782 C CA . SER B 1 2 ? 7.877 19.782 -17.812 1.00 103.21 0 SER B CA 1
ATOM 783 C C . SER B 1 2 ? 8.437 20.949 -17.002 1.00 103.81 0 SER B C 1
ATOM 784 O O . SER B 1 2 ? 8.268 21.012 -15.786 1.00 105.95 0 SER B O 1
ATOM 787 N N . MET B 1 3 ? 9.113 21.870 -17.689 1.00 106.36 1 MET B N 1
ATOM 788 C CA . MET B 1 3 ? 9.641 23.067 -17.049 1.00 96.01 1 MET B CA 1
ATOM 789 C C . MET B 1 3 ? 8.592 24.153 -16.866 1.00 86.26 1 MET B C 1
ATOM 790 O O . MET B 1 3 ? 8.841 25.118 -16.134 1.00 76.11 1 MET B O 1
ATOM 795 N N . THR B 1 4 ? 7.435 24.022 -17.508 1.00 86.37 2 THR B N 1
ATOM 796 C CA . THR B 1 4 ? 6.425 25.068 -17.516 1.00 88.40 2 THR B CA 1
ATOM 797 C C . THR B 1 4 ? 5.133 24.657 -16.825 1.00 85.97 2 THR B C 1
ATOM 798 O O . THR B 1 4 ? 4.165 25.424 -16.846 1.00 76.38 2 THR B O 1
ATOM 802 N N . THR B 1 5 ? 5.090 23.475 -16.217 1.00 83.76 3 THR B N 1
ATOM 803 C CA . THR B 1 5 ? 3.884 23.027 -15.536 1.00 79.26 3 THR B CA 1
ATOM 804 C C . THR B 1 5 ? 3.712 23.776 -14.219 1.00 75.32 3 THR B C 1
ATOM 805 O O . THR B 1 5 ? 4.675 23.996 -13.478 1.00 80.30 3 THR B O 1
ATOM 809 N N . PHE B 1 6 ? 2.475 24.187 -13.938 1.00 63.93 4 PHE B N 1
ATOM 810 C CA . PHE B 1 6 ? 2.163 24.920 -12.720 1.00 60.19 4 PHE B CA 1
ATOM 811 C C . PHE B 1 6 ? 0.719 24.651 -12.327 1.00 46.46 4 PHE B C 1
ATOM 812 O O . PHE B 1 6 ? -0.093 24.193 -13.134 1.00 47.92 4 PHE B O 1
ATOM 820 N N . ARG B 1 7 ? 0.398 24.982 -11.080 1.00 52.49 5 ARG B N 1
ATOM 821 C CA . ARG B 1 7 ? -0.976 24.957 -10.606 1.00 58.27 5 ARG B CA 1
ATOM 822 C C . ARG B 1 7 ? -1.211 26.156 -9.696 1.00 50.01 5 ARG B C 1
ATOM 823 O O . ARG B 1 7 ? -0.294 26.629 -9.018 1.00 46.37 5 ARG B O 1
ATOM 831 N N . ILE B 1 8 ? -2.448 26.646 -9.693 1.00 50.54 6 ILE B N 1
ATOM 832 C CA . ILE B 1 8 ? -2.849 27.802 -8.895 1.00 48.80 6 ILE B CA 1
ATOM 833 C C . ILE B 1 8 ? -3.611 27.316 -7.668 1.00 49.26 6 ILE B C 1
ATOM 834 O O . ILE B 1 8 ? -4.505 26.467 -7.778 1.00 62.22 6 ILE B O 1
ATOM 839 N N . GLU B 1 9 ? -3.263 27.854 -6.499 1.00 47.11 7 GLU B N 1
ATOM 840 C CA . GLU B 1 9 ? -3.911 27.486 -5.247 1.00 50.56 7 GLU B CA 1
ATOM 841 C C . GLU B 1 9 ? -4.036 28.716 -4.357 1.00 48.11 7 GLU B C 1
ATOM 842 O O . GLU B 1 9 ? -3.368 29.733 -4.568 1.00 35.55 7 GLU B O 1
ATOM 848 N N . ASN B 1 10 ? -4.901 28.601 -3.346 1.00 45.18 8 ASN B N 1
ATOM 849 C CA . ASN B 1 10 ? -5.079 29.636 -2.324 1.00 43.79 8 ASN B CA 1
ATOM 850 C C . ASN B 1 10 ? -5.472 30.978 -2.945 1.00 45.05 8 ASN B C 1
ATOM 851 O O . ASN B 1 10 ? -4.954 32.036 -2.582 1.00 43.14 8 ASN B O 1
ATOM 856 N N . VAL B 1 11 ? -6.403 30.925 -3.887 1.00 33.69 9 VAL B N 1
ATOM 857 C CA . VAL B 1 11 ? -6.888 32.128 -4.549 1.00 44.26 9 VAL B CA 1
ATOM 858 C C . VAL B 1 11 ? -7.814 32.885 -3.609 1.00 52.90 9 VAL B C 1
ATOM 859 O O . VAL B 1 11 ? -8.668 32.293 -2.941 1.00 51.85 9 VAL B O 1
ATOM 863 N N . ARG B 1 12 ? -7.633 34.202 -3.542 1.00 44.41 10 ARG B N 1
ATOM 864 C CA . ARG B 1 12 ? -8.536 35.080 -2.811 1.00 45.45 10 ARG B CA 1
ATOM 865 C C . ARG B 1 12 ? -8.302 36.507 -3.282 1.00 48.53 10 ARG B C 1
ATOM 866 O O . ARG B 1 12 ? -7.161 36.897 -3.559 1.00 42.85 10 ARG B O 1
ATOM 874 N N . ILE B 1 13 ? -9.383 37.274 -3.388 1.00 44.25 11 ILE B N 1
ATOM 875 C CA . ILE B 1 13 ? -9.306 38.672 -3.784 1.00 53.06 11 ILE B CA 1
ATOM 876 C C . ILE B 1 13 ? -9.349 39.518 -2.522 1.00 49.01 11 ILE B C 1
ATOM 877 O O . ILE B 1 13 ? -10.278 39.398 -1.715 1.00 55.89 11 ILE B O 1
ATOM 882 N N . GLU B 1 14 ? -8.339 40.363 -2.346 1.00 45.96 12 GLU B N 1
ATOM 883 C CA . GLU B 1 14 ? -8.255 41.268 -1.212 1.00 50.33 12 GLU B CA 1
ATOM 884 C C . GLU B 1 14 ? -8.160 42.706 -1.707 1.00 50.84 12 GLU B C 1
ATOM 885 O O . GLU B 1 14 ? -7.560 42.987 -2.749 1.00 46.11 12 GLU B O 1
ATOM 891 N N . THR B 1 15 ? -8.768 43.617 -0.954 1.00 48.44 13 THR B N 1
ATOM 892 C CA . THR B 1 15 ? -8.758 45.034 -1.287 1.00 70.11 13 THR B CA 1
ATOM 893 C C . THR B 1 15 ? -7.701 45.745 -0.451 1.00 72.25 13 THR B C 1
ATOM 894 O O . THR B 1 15 ? -7.667 45.597 0.775 1.00 74.90 13 THR B O 1
ATOM 898 N N . ILE B 1 16 ? -6.835 46.506 -1.119 1.00 73.86 14 ILE B N 1
ATOM 899 C CA . ILE B 1 16 ? -5.726 47.204 -0.475 1.00 76.34 14 ILE B CA 1
ATOM 900 C C . ILE B 1 16 ? -5.681 48.614 -1.056 1.00 80.12 14 ILE B C 1
ATOM 901 O O . ILE B 1 16 ? -5.258 48.799 -2.202 1.00 79.41 14 ILE B O 1
ATOM 906 N N . ASN B 1 17 ? -6.111 49.601 -0.271 1.00 84.31 15 ASN B N 1
ATOM 907 C CA . ASN B 1 17 ? -6.230 50.994 -0.710 1.00 93.97 15 ASN B CA 1
ATOM 908 C C . ASN B 1 17 ? -7.070 51.097 -1.984 1.00 92.36 15 ASN B C 1
ATOM 909 O O . ASN B 1 17 ? -6.593 51.500 -3.048 1.00 95.54 15 ASN B O 1
ATOM 914 N N . ASP B 1 18 ? -8.337 50.694 -1.858 1.00 92.18 16 ASP B N 1
ATOM 915 C CA . ASP B 1 18 ? -9.319 50.737 -2.941 1.00 98.23 16 ASP B CA 1
ATOM 916 C C . ASP B 1 18 ? -8.937 49.833 -4.111 1.00 88.27 16 ASP B C 1
ATOM 917 O O . ASP B 1 18 ? -9.729 49.656 -5.043 1.00 76.81 16 ASP B O 1
ATOM 922 N N . PHE B 1 19 ? -7.737 49.257 -4.076 1.00 90.55 17 PHE B N 1
ATOM 923 C CA . PHE B 1 19 ? -7.235 48.420 -5.160 1.00 78.86 17 PHE B CA 1
ATOM 924 C C . PHE B 1 19 ? -7.664 46.981 -4.909 1.00 67.16 17 PHE B C 1
ATOM 925 O O . PHE B 1 19 ? -7.160 46.324 -3.993 1.00 62.11 17 PHE B O 1
ATOM 933 N N . ASP B 1 20 ? -8.597 46.492 -5.716 1.00 54.56 18 ASP B N 1
ATOM 934 C CA . ASP B 1 20 ? -8.927 45.076 -5.678 1.00 55.10 18 ASP B CA 1
ATOM 935 C C . ASP B 1 20 ? -7.796 44.277 -6.308 1.00 52.19 18 ASP B C 1
ATOM 936 O O . ASP B 1 20 ? -7.349 44.583 -7.419 1.00 65.20 18 ASP B O 1
ATOM 941 N N . MET B 1 21 ? -7.317 43.265 -5.590 1.00 47.33 19 MET B N 1
ATOM 942 C CA . MET B 1 21 ? -6.225 42.443 -6.081 1.00 43.81 19 MET B CA 1
ATOM 943 C C . MET B 1 21 ? -6.508 40.987 -5.763 1.00 45.55 19 MET B C 1
ATOM 944 O O . MET B 1 21 ? -7.017 40.660 -4.686 1.00 40.45 19 MET B O 1
ATOM 949 N N . VAL B 1 22 ? -6.200 40.119 -6.713 1.00 38.66 20 VAL B N 1
ATOM 950 C CA . VAL B 1 22 ? -6.257 38.687 -6.471 1.00 38.79 20 VAL B CA 1
ATOM 951 C C . VAL B 1 22 ? -4.885 38.235 -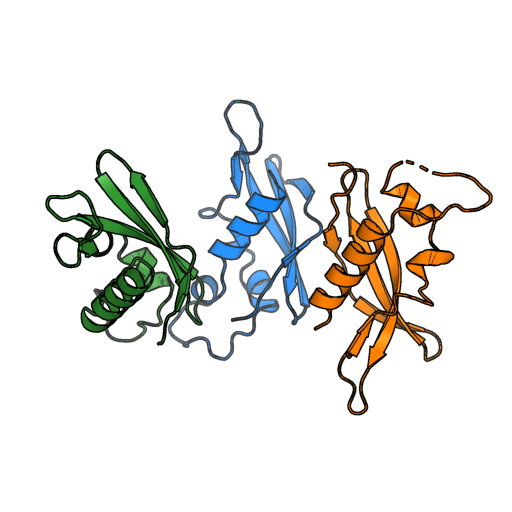5.998 1.00 39.99 20 VAL B C 1
ATOM 952 O O . VAL B 1 22 ? -3.858 38.614 -6.574 1.00 44.90 20 VAL B O 1
ATOM 956 N N . LYS B 1 23 ? -4.863 37.471 -4.912 1.00 35.30 21 LYS B N 1
ATOM 957 C CA . LYS B 1 23 ? -3.653 36.831 -4.420 1.00 35.81 21 LYS B CA 1
ATOM 958 C C . LYS B 1 23 ? -3.795 35.324 -4.572 1.00 42.40 21 LYS B C 1
ATOM 959 O O . LYS B 1 23 ? -4.898 34.781 -4.443 1.00 40.18 21 LYS B O 1
ATOM 965 N N . PHE B 1 24 ? -2.683 34.652 -4.856 1.00 30.30 22 PHE B N 1
ATOM 966 C CA . PHE B 1 24 ? -2.747 33.220 -5.103 1.00 39.92 22 PHE B CA 1
ATOM 967 C C . PHE B 1 24 ? -1.343 32.645 -5.062 1.00 46.12 22 PHE B C 1
ATOM 968 O O . PHE B 1 24 ? -0.364 33.346 -5.328 1.00 45.74 22 PHE B O 1
ATOM 976 N N . ASP B 1 25 ? -1.263 31.360 -4.735 1.00 41.46 23 ASP B N 1
ATOM 977 C CA . ASP B 1 25 ? -0.001 30.637 -4.741 1.00 40.35 23 ASP B CA 1
ATOM 978 C C . ASP B 1 25 ? 0.194 30.011 -6.116 1.00 42.59 23 ASP B C 1
ATOM 979 O O . ASP B 1 25 ? -0.667 29.261 -6.590 1.00 52.00 23 ASP B O 1
ATOM 984 N N . LEU B 1 26 ? 1.311 30.329 -6.756 1.00 42.81 24 LEU B N 1
ATOM 985 C CA . LEU B 1 26 ? 1.726 29.651 -7.978 1.00 45.60 24 LEU B CA 1
ATOM 986 C C . LEU B 1 26 ? 2.559 28.442 -7.571 1.00 45.53 24 LEU B C 1
ATOM 987 O O . LEU B 1 26 ? 3.632 28.595 -6.978 1.00 44.03 24 LEU B O 1
ATOM 992 N N . VAL B 1 27 ? 2.065 27.243 -7.873 1.00 52.02 25 VAL B N 1
ATOM 993 C CA . VAL B 1 27 ? 2.696 25.992 -7.458 1.00 60.34 25 VAL B CA 1
ATOM 994 C C . VAL B 1 27 ? 3.228 25.283 -8.696 1.00 54.92 25 VAL B C 1
ATOM 995 O O . VAL B 1 27 ? 2.458 24.928 -9.597 1.00 42.98 25 VAL B O 1
ATOM 999 N N . THR B 1 28 ? 4.537 25.064 -8.733 1.00 50.35 26 THR B N 1
ATOM 1000 C CA . THR B 1 28 ? 5.197 24.383 -9.839 1.00 60.25 26 THR B CA 1
ATOM 1001 C C . THR B 1 28 ? 5.950 23.165 -9.312 1.00 77.05 26 THR B C 1
ATOM 1002 O O . THR B 1 28 ? 5.787 22.753 -8.160 1.00 78.07 26 THR B O 1
ATOM 1006 N N . ASP B 1 29 ? 6.797 22.598 -10.172 1.00 79.92 27 ASP B N 1
ATOM 1007 C CA . ASP B 1 29 ? 7.631 21.469 -9.785 1.00 85.45 27 ASP B CA 1
ATOM 1008 C C . ASP B 1 29 ? 8.864 21.889 -8.998 1.00 74.17 27 ASP B C 1
ATOM 1009 O O . ASP B 1 29 ? 9.531 21.025 -8.420 1.00 78.47 27 ASP B O 1
ATOM 1014 N N . LEU B 1 30 ? 9.182 23.185 -8.959 1.00 59.66 28 LEU B N 1
ATOM 1015 C CA . LEU B 1 30 ? 10.314 23.682 -8.189 1.00 60.06 28 LEU B CA 1
ATOM 1016 C C . LEU B 1 30 ? 9.917 24.265 -6.841 1.00 63.05 28 LEU B C 1
ATOM 1017 O O . LEU B 1 30 ? 10.790 24.459 -5.990 1.00 63.22 28 LEU B O 1
ATOM 1022 N N . GLY B 1 31 ? 8.640 24.559 -6.631 1.00 68.26 29 GLY B N 1
ATOM 1023 C CA . GLY B 1 31 ? 8.204 25.137 -5.367 1.00 74.04 29 GLY B CA 1
ATOM 1024 C C . GLY B 1 31 ? 6.912 25.925 -5.540 1.00 65.78 29 GLY B C 1
ATOM 1025 O O . GLY B 1 31 ? 6.112 25.644 -6.436 1.00 52.87 29 GLY B O 1
ATOM 1026 N N . ARG B 1 32 ? 6.730 26.908 -4.658 1.00 60.81 30 ARG B N 1
ATOM 1027 C CA . ARG B 1 32 ? 5.518 27.714 -4.668 1.00 59.07 30 ARG B CA 1
ATOM 1028 C C . ARG B 1 32 ? 5.818 29.113 -4.149 1.00 49.96 30 ARG B C 1
ATOM 1029 O O . ARG B 1 32 ? 6.702 29.308 -3.310 1.00 48.22 30 ARG B O 1
ATOM 1037 N N . VAL B 1 33 ? 5.063 30.088 -4.656 1.00 48.83 31 VAL B N 1
ATOM 1038 C CA . VAL B 1 33 ? 5.255 31.486 -4.286 1.00 49.61 31 VAL B CA 1
ATOM 1039 C C . VAL B 1 33 ? 3.930 32.208 -4.482 1.00 41.24 31 VAL B C 1
ATOM 1040 O O . VAL B 1 33 ? 3.136 31.850 -5.357 1.00 35.55 31 VAL B O 1
ATOM 1044 N N . GLU B 1 34 ? 3.686 33.223 -3.655 1.00 32.57 32 GLU B N 1
ATOM 1045 C CA . GLU B 1 34 ? 2.437 33.974 -3.710 1.00 3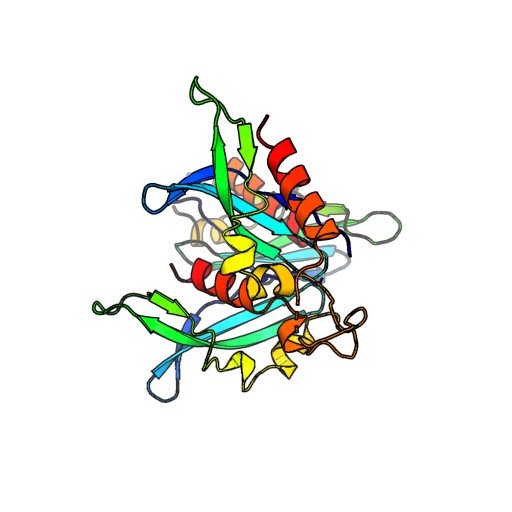4.64 32 GLU B CA 1
ATOM 1046 C C . GLU B 1 34 ? 2.564 35.160 -4.658 1.00 46.97 32 GLU B C 1
ATOM 1047 O O . GLU B 1 34 ? 3.485 35.973 -4.527 1.00 43.10 32 GLU B O 1
ATOM 1053 N N . LEU B 1 35 ? 1.635 35.257 -5.606 1.00 50.86 33 LEU B N 1
ATOM 1054 C CA . LEU B 1 35 ? 1.561 36.378 -6.531 1.00 37.56 33 LEU B CA 1
ATOM 1055 C C . LEU B 1 35 ? 0.297 37.190 -6.283 1.00 38.13 33 LEU B C 1
ATOM 1056 O O . LEU B 1 35 ? -0.643 36.738 -5.622 1.00 39.76 33 LEU B O 1
ATOM 1061 N N . ALA B 1 36 ? 0.285 38.402 -6.834 1.00 35.14 34 ALA B N 1
ATOM 1062 C CA . ALA B 1 36 ? -0.819 39.334 -6.663 1.00 30.65 34 ALA B CA 1
ATOM 1063 C C . ALA B 1 36 ? -1.012 40.122 -7.951 1.00 43.49 34 ALA B C 1
ATOM 1064 O O . ALA B 1 36 ? -0.040 40.542 -8.585 1.00 33.41 34 ALA B O 1
ATOM 1066 N N . GLU B 1 37 ? -2.273 40.326 -8.326 1.00 33.19 35 GLU B N 1
ATOM 1067 C CA . GLU B 1 37 ? -2.594 40.874 -9.633 1.00 33.90 35 GLU B CA 1
ATOM 1068 C C . GLU B 1 37 ? -3.905 41.644 -9.555 1.00 40.15 35 GLU B C 1
ATOM 1069 O O . GLU B 1 37 ? -4.794 41.307 -8.770 1.00 40.78 35 GLU B O 1
ATOM 1075 N N . HIS B 1 38 ? -4.022 42.669 -10.397 1.00 33.28 36 HIS B N 1
ATOM 1076 C CA . HIS B 1 38 ? -5.178 43.557 -10.374 1.00 33.51 36 HIS B CA 1
ATOM 1077 C C . HIS B 1 38 ? -6.416 42.892 -10.965 1.00 33.86 36 HIS B C 1
ATOM 1078 O O . HIS B 1 38 ? -6.331 42.056 -11.868 1.00 44.81 36 HIS B O 1
ATOM 1085 N N . VAL B 1 39 ? -7.579 43.295 -10.453 1.00 38.43 37 VAL B N 1
ATOM 1086 C CA . VAL B 1 39 ? -8.862 42.675 -10.771 1.00 44.86 37 VAL B CA 1
ATOM 1087 C C . VAL B 1 39 ? -9.848 43.760 -11.192 1.00 54.79 37 VAL B C 1
ATOM 1088 O O . VAL B 1 39 ? -9.836 44.866 -10.639 1.00 45.70 37 VAL B O 1
ATOM 1092 N N . ASN B 1 40 ? -10.700 43.446 -12.176 1.00 55.72 38 ASN B N 1
ATOM 1093 C CA . ASN B 1 40 ? -11.716 44.359 -12.688 1.00 51.47 38 ASN B CA 1
ATOM 1094 C C . ASN B 1 40 ? -13.116 43.802 -12.451 1.00 49.34 38 ASN B C 1
ATOM 1095 O O . ASN B 1 40 ? -13.323 42.585 -12.436 1.00 48.26 38 ASN B O 1
ATOM 1100 N N . TYR B 1 41 ? -14.086 44.706 -12.301 1.00 60.10 39 TYR B N 1
ATOM 1101 C CA . TYR B 1 41 ? -15.484 44.340 -12.110 1.00 63.34 39 TYR B CA 1
ATOM 1102 C C . TYR B 1 41 ? -16.372 45.143 -13.053 1.00 65.69 39 TYR B C 1
ATOM 1103 O O . TYR B 1 41 ? -15.949 46.143 -13.640 1.00 64.45 39 TYR B O 1
ATOM 1112 N N . ASP B 1 42 ? -17.620 44.694 -13.187 1.00 71.93 40 ASP B N 1
ATOM 1113 C CA . ASP B 1 42 ? -18.629 45.429 -13.936 1.00 79.20 40 ASP B CA 1
ATOM 1114 C C . ASP B 1 42 ? -19.371 46.373 -12.989 1.00 90.26 40 ASP B C 1
ATOM 1115 O O . ASP B 1 42 ? -19.003 46.528 -11.821 1.00 86.59 40 ASP B O 1
ATOM 1120 N N . SER B 1 43 ? -20.439 47.005 -13.485 1.00 99.26 41 SER B N 1
ATOM 1121 C CA . SER B 1 43 ? -21.124 48.038 -12.711 1.00 90.82 41 SER B CA 1
ATOM 1122 C C . SER B 1 43 ? -21.776 47.468 -11.459 1.00 82.46 41 SER B C 1
ATOM 1123 O O . SER B 1 43 ? -21.846 48.144 -10.426 1.00 80.88 41 SER B O 1
ATOM 1126 N N . GLU B 1 44 ? -22.274 46.234 -11.532 1.00 70.84 42 GLU B N 1
ATOM 1127 C CA . GLU B 1 44 ? -22.919 45.633 -10.370 1.00 79.15 42 GLU B CA 1
ATOM 1128 C C . GLU B 1 44 ? -21.899 45.322 -9.280 1.00 92.50 42 GLU B C 1
ATOM 1129 O O . GLU B 1 44 ? -21.990 45.836 -8.159 1.00 95.38 42 GLU B O 1
ATOM 1135 N N . GLY B 1 45 ? -20.913 44.488 -9.594 1.00 92.33 43 GLY B N 1
ATOM 1136 C CA . GLY B 1 45 ? -19.889 44.144 -8.629 1.00 88.84 43 GLY B CA 1
ATOM 1137 C C . GLY B 1 45 ? -19.305 42.766 -8.855 1.00 80.19 43 GLY B C 1
ATOM 1138 O O . GLY B 1 45 ? -18.470 42.302 -8.074 1.00 80.29 43 GLY B O 1
ATOM 1139 N N . ASP B 1 46 ? -19.741 42.101 -9.920 1.00 78.79 44 ASP B N 1
ATOM 1140 C CA . ASP B 1 46 ? -19.220 40.789 -10.263 1.00 75.96 44 ASP B CA 1
ATOM 1141 C C . ASP B 1 46 ? -17.856 40.910 -10.933 1.00 70.04 44 ASP B C 1
ATOM 1142 O O . ASP B 1 46 ? -17.530 41.925 -11.556 1.00 72.86 44 ASP B O 1
ATOM 1147 N N . PHE B 1 47 ? -17.058 39.853 -10.797 1.00 61.25 45 PHE B N 1
ATOM 1148 C CA . PHE B 1 47 ? -15.721 39.837 -11.374 1.00 56.74 45 PHE B CA 1
ATOM 1149 C C . PHE B 1 47 ? -15.793 39.904 -12.895 1.00 64.25 45 PHE B C 1
ATOM 1150 O O . PHE B 1 47 ? -16.586 39.196 -13.523 1.00 60.22 45 PHE B O 1
ATOM 1158 N N . LYS B 1 48 ? -14.950 40.752 -13.487 1.00 62.43 46 LYS B N 1
ATOM 1159 C CA . LYS B 1 48 ? -14.896 40.921 -14.933 1.00 55.52 46 LYS B CA 1
ATOM 1160 C C . LYS B 1 48 ? -13.636 40.308 -15.540 1.00 56.15 46 LYS B C 1
ATOM 1161 O O . LYS B 1 48 ? -13.731 39.459 -16.429 1.00 52.34 46 LYS B O 1
ATOM 1167 N N . SER B 1 49 ? -12.460 40.714 -15.084 1.00 58.37 47 SER B N 1
ATOM 1168 C CA . SER B 1 49 ? -11.240 40.284 -15.747 1.00 51.66 47 SER B CA 1
ATOM 1169 C C . SER B 1 49 ? -10.066 40.433 -14.796 1.00 52.71 47 SER B C 1
ATOM 1170 O O . SER B 1 49 ? -10.141 41.125 -13.774 1.00 44.98 47 SER B O 1
ATOM 1173 N N . VAL B 1 50 ? -8.972 39.773 -15.159 1.00 47.10 48 VAL B N 1
ATOM 1174 C CA . VAL B 1 50 ? -7.681 39.953 -14.514 1.00 41.88 48 VAL B CA 1
ATOM 1175 C C . VAL B 1 50 ? -6.820 40.808 -15.428 1.00 44.46 48 VAL B C 1
ATOM 1176 O O . VAL B 1 50 ? -6.773 40.582 -16.643 1.00 45.18 48 VAL B O 1
ATOM 1180 N N . GLU B 1 51 ? -6.143 41.796 -14.849 1.00 51.84 49 GLU B N 1
ATOM 1181 C CA . GLU B 1 51 ? -5.237 42.643 -15.615 1.00 44.57 49 GLU B CA 1
ATOM 1182 C C . GLU B 1 51 ? -4.047 41.832 -16.113 1.00 50.52 49 GLU B C 1
ATOM 1183 O O . GLU B 1 51 ? -3.378 41.152 -15.329 1.00 56.06 49 GLU B O 1
ATOM 1189 N N . TYR B 1 52 ? -3.776 41.901 -17.421 1.00 56.26 50 TYR B N 1
ATOM 1190 C CA . TYR B 1 52 ? -2.641 41.181 -17.982 1.00 67.99 50 TYR B CA 1
ATOM 1191 C C . TYR B 1 52 ? -1.704 42.034 -18.830 1.00 66.62 50 TYR B C 1
ATOM 1192 O O . TYR B 1 52 ? -0.750 41.491 -19.395 1.00 76.82 50 TYR B O 1
ATOM 1201 N N . THR B 1 53 ? -1.935 43.339 -18.939 1.00 63.62 51 THR B N 1
ATOM 1202 C CA . THR B 1 53 ? -1.038 44.214 -19.683 1.00 70.56 51 THR B CA 1
ATOM 1203 C C . THR B 1 53 ? -0.300 45.192 -18.784 1.00 64.39 51 THR B C 1
ATOM 1204 O O . THR B 1 53 ? 0.936 45.222 -18.783 1.00 63.41 51 THR B O 1
ATOM 1208 N N . ASP B 1 54 ? -1.027 45.993 -18.013 1.00 57.28 52 ASP B N 1
ATOM 1209 C CA . ASP B 1 54 ? -0.417 46.766 -16.932 1.00 65.83 52 ASP B CA 1
ATOM 1210 C C . ASP B 1 54 ? -0.337 45.912 -15.669 1.00 59.80 52 ASP B C 1
ATOM 1211 O O . ASP B 1 54 ? -0.718 46.318 -14.569 1.00 52.89 52 ASP B O 1
ATOM 1216 N N . SER B 1 55 ? 0.173 44.696 -15.842 1.00 47.13 53 SER B N 1
ATOM 1217 C CA . SER B 1 55 ? 0.047 43.657 -14.834 1.00 45.21 53 SER B CA 1
ATOM 1218 C C . SER B 1 55 ? 1.129 43.794 -13.772 1.00 39.18 53 SER B C 1
ATOM 1219 O O . SER B 1 55 ? 2.278 44.133 -14.069 1.00 41.03 53 SER B O 1
ATOM 1222 N N . ASN B 1 56 ? 0.748 43.520 -12.524 1.00 45.60 54 ASN B N 1
ATOM 1223 C CA . ASN B 1 56 ? 1.719 43.512 -11.437 1.00 37.37 54 ASN B CA 1
ATOM 1224 C C . ASN B 1 56 ? 2.654 42.312 -11.549 1.00 37.54 54 ASN B C 1
ATOM 1225 O O . ASN B 1 56 ? 3.859 42.431 -11.300 1.00 40.21 54 ASN B O 1
ATOM 1230 N N . ILE B 1 57 ? 2.116 41.148 -11.922 1.00 34.40 55 ILE B N 1
ATOM 1231 C CA . ILE B 1 57 ? 2.939 39.950 -12.076 1.00 37.79 55 ILE B CA 1
ATOM 1232 C C . ILE B 1 57 ? 4.011 40.169 -13.136 1.00 39.08 55 ILE B C 1
ATOM 1233 O O . ILE B 1 57 ? 5.191 39.871 -12.913 1.00 45.13 55 ILE B O 1
ATOM 1238 N N . ARG B 1 58 ? 3.622 40.719 -14.294 1.00 34.46 56 ARG B N 1
ATOM 1239 C CA . ARG B 1 58 ? 4.531 40.807 -15.435 1.00 34.76 56 ARG B CA 1
ATOM 1240 C C . ARG B 1 58 ? 5.806 41.563 -15.080 1.00 45.60 56 ARG B C 1
ATOM 1241 O O . ARG B 1 58 ? 6.917 41.061 -15.297 1.00 46.27 56 ARG B O 1
ATOM 1249 N N . TYR B 1 59 ? 5.666 42.765 -14.517 1.00 35.21 57 TYR B N 1
ATOM 1250 C CA . TYR B 1 59 ? 6.801 43.668 -14.360 1.00 52.65 57 TYR B CA 1
ATOM 1251 C C . TYR B 1 59 ? 7.347 43.736 -12.940 1.00 42.92 57 TYR B C 1
ATOM 1252 O O . TYR B 1 59 ? 8.553 43.952 -12.765 1.00 58.22 57 TYR B O 1
ATOM 1261 N N . ASN B 1 60 ? 6.500 43.570 -11.922 1.00 34.57 58 ASN B N 1
ATOM 1262 C CA . ASN B 1 60 ? 6.927 43.753 -10.542 1.00 37.11 58 ASN B CA 1
ATOM 1263 C C . ASN B 1 60 ? 7.283 42.458 -9.821 1.00 46.15 58 ASN B C 1
ATOM 1264 O O . ASN B 1 60 ? 7.862 42.526 -8.735 1.00 45.56 58 ASN B O 1
ATOM 1269 N N . MET B 1 61 ? 6.958 41.289 -10.371 1.00 47.58 59 MET B N 1
ATOM 1270 C CA . MET B 1 61 ? 7.240 40.046 -9.658 1.00 55.06 59 MET B CA 1
ATOM 1271 C C . MET B 1 61 ? 8.063 39.088 -10.508 1.00 51.07 59 MET B C 1
ATOM 1272 O O . MET B 1 61 ? 7.792 37.883 -10.561 1.00 42.24 59 MET B O 1
ATOM 1277 N N . VAL B 1 62 ? 9.102 39.607 -11.164 1.00 45.19 60 VAL B N 1
ATOM 1278 C CA . VAL B 1 62 ? 9.991 38.752 -11.946 1.00 52.54 60 VAL B CA 1
ATOM 1279 C C . VAL B 1 62 ? 10.774 37.809 -11.038 1.00 52.51 60 VAL B C 1
ATOM 1280 O O . VAL B 1 62 ? 10.923 36.618 -11.338 1.00 45.05 60 VAL B O 1
ATOM 1284 N N . ASP B 1 63 ? 11.290 38.324 -9.919 1.00 42.82 61 ASP B N 1
ATOM 1285 C CA . ASP B 1 63 ? 12.119 37.501 -9.041 1.00 49.30 61 ASP B CA 1
ATOM 1286 C C . ASP B 1 63 ? 11.316 36.353 -8.437 1.00 56.49 61 ASP B C 1
ATOM 1287 O O . ASP B 1 63 ? 11.811 35.220 -8.340 1.00 55.46 61 ASP B O 1
ATOM 1292 N N . GLU B 1 64 ? 10.064 36.626 -8.053 1.00 44.58 62 GLU B N 1
ATOM 1293 C CA . GLU B 1 64 ? 9.187 35.582 -7.540 1.00 42.25 62 GLU B CA 1
ATOM 1294 C C . GLU B 1 64 ? 8.890 34.536 -8.609 1.00 56.03 62 GLU B C 1
ATOM 1295 O O . GLU B 1 64 ? 8.867 33.335 -8.325 1.00 51.15 62 GLU B O 1
ATOM 1301 N N . LEU B 1 65 ? 8.632 34.975 -9.843 1.00 58.01 63 LEU B N 1
ATOM 1302 C CA . LEU B 1 65 ? 8.346 34.039 -10.927 1.00 52.37 63 LEU B CA 1
ATOM 1303 C C . LEU B 1 65 ? 9.552 33.160 -11.227 1.00 64.02 63 LEU B C 1
ATOM 1304 O O . LEU B 1 65 ? 9.404 31.969 -11.523 1.00 62.39 63 LEU B O 1
ATOM 1309 N N . CYS B 1 66 ? 10.757 33.731 -11.153 1.00 59.57 64 CYS B N 1
ATOM 1310 C CA . CYS B 1 66 ? 11.977 32.960 -11.362 1.00 60.35 64 CYS B CA 1
ATOM 1311 C C . CYS B 1 66 ? 12.315 32.062 -10.181 1.00 67.43 64 CYS B C 1
ATOM 1312 O O . CYS B 1 66 ? 13.247 31.258 -10.283 1.00 72.89 64 CYS B O 1
ATOM 1315 N N . SER B 1 67 ? 11.595 32.185 -9.065 1.00 62.01 65 SER B N 1
ATOM 1316 C CA . SER B 1 67 ? 11.804 31.286 -7.940 1.00 52.92 65 SER B CA 1
ATOM 1317 C C . SER B 1 67 ? 11.121 29.941 -8.139 1.00 50.38 65 SER B C 1
ATOM 1318 O O . SER B 1 67 ? 11.543 28.951 -7.535 1.00 51.91 65 SER B O 1
ATOM 1321 N N . VAL B 1 68 ? 10.078 29.881 -8.963 1.00 54.56 66 VAL B N 1
ATOM 1322 C CA . VAL B 1 68 ? 9.388 28.634 -9.265 1.00 51.48 66 VAL B CA 1
ATOM 1323 C C . VAL B 1 68 ? 9.558 28.219 -10.713 1.00 58.22 66 VAL B C 1
ATOM 1324 O O . VAL B 1 68 ? 9.045 27.163 -11.108 1.00 60.81 66 VAL B O 1
ATOM 1328 N N . PHE B 1 69 ? 10.254 29.019 -11.520 1.00 62.62 67 PHE B N 1
ATOM 1329 C CA . PHE B 1 69 ? 10.606 28.675 -12.891 1.00 65.65 67 PHE B CA 1
ATOM 1330 C C . PHE B 1 69 ? 12.099 28.886 -13.081 1.00 82.04 67 PHE B C 1
ATOM 1331 O O . PHE B 1 69 ? 12.661 29.867 -12.586 1.00 90.29 67 PHE B O 1
ATOM 1339 N N . ASP B 1 70 ? 12.738 27.973 -13.803 1.00 82.72 68 ASP B N 1
ATOM 1340 C CA . ASP B 1 70 ? 14.145 28.153 -14.136 1.00 92.46 68 ASP B CA 1
ATOM 1341 C C . ASP B 1 70 ? 14.297 29.165 -15.266 1.00 94.99 68 ASP B C 1
ATOM 1342 O O . ASP B 1 70 ? 13.773 28.964 -16.362 1.00 95.13 68 ASP B O 1
ATOM 1347 N N . LYS B 1 74 ? 16.029 35.756 -19.242 1.00 97.67 72 LYS B N 1
ATOM 1348 C CA . LYS B 1 74 ? 17.249 35.657 -18.444 1.00 103.03 72 LYS B CA 1
ATOM 1349 C C . LYS B 1 74 ? 17.997 36.992 -18.240 1.00 105.01 72 LYS B C 1
ATOM 1350 O O . LYS B 1 74 ? 18.249 37.365 -17.093 1.00 104.94 72 LYS B O 1
ATOM 1356 N N . PRO B 1 75 ? 18.349 37.707 -19.320 1.00 102.35 73 PRO B N 1
ATOM 1357 C CA . PRO B 1 75 ? 19.277 38.839 -19.175 1.00 94.56 73 PRO B CA 1
ATOM 1358 C C . PRO B 1 75 ? 18.765 39.907 -18.216 1.00 98.52 73 PRO B C 1
ATOM 1359 O O . PRO B 1 75 ? 17.569 40.025 -17.944 1.00 97.58 73 PRO B O 1
ATOM 1363 N N . SER B 1 76 ? 19.708 40.701 -17.705 1.00 94.21 74 SER B N 1
ATOM 1364 C CA . SER B 1 76 ? 19.408 41.661 -16.650 1.00 100.78 74 SER B CA 1
ATOM 1365 C C . SER B 1 76 ? 18.738 42.929 -17.165 1.00 104.84 74 SER B C 1
ATOM 1366 O O . SER B 1 76 ? 18.037 43.593 -16.395 1.00 109.35 74 SER B O 1
ATOM 1369 N N . LEU B 1 77 ? 18.936 43.288 -18.435 1.00 98.88 75 LEU B N 1
ATOM 1370 C CA . LEU B 1 77 ? 18.278 44.467 -18.985 1.00 97.85 75 LEU B CA 1
ATOM 1371 C C . LEU B 1 77 ? 16.851 44.193 -19.445 1.00 98.08 75 LEU B C 1
ATOM 1372 O O . LEU B 1 77 ? 16.098 45.149 -19.674 1.00 92.86 75 LEU B O 1
ATOM 1377 N N . MET B 1 78 ? 16.464 42.926 -19.587 1.00 98.59 76 MET B N 1
ATOM 1378 C CA . MET B 1 78 ? 15.071 42.562 -19.856 1.00 98.86 76 MET B CA 1
ATOM 1379 C C . MET B 1 78 ? 14.792 41.219 -19.208 1.00 99.50 76 MET B C 1
ATOM 1380 O O . MET B 1 78 ? 14.849 40.166 -19.864 1.00 100.25 76 MET B O 1
ATOM 1385 N N . PRO B 1 79 ? 14.481 41.217 -17.914 1.00 98.95 77 PRO B N 1
ATOM 1386 C CA . PRO B 1 79 ? 14.313 39.960 -17.169 1.00 88.99 77 PRO B CA 1
ATOM 1387 C C . PRO B 1 79 ? 12.982 39.255 -17.390 1.00 78.87 77 PRO B C 1
ATOM 1388 O O . PRO B 1 79 ? 12.668 38.325 -16.643 1.00 84.59 77 PRO B O 1
ATOM 1392 N N . ALA B 1 80 ? 12.206 39.671 -18.387 1.00 72.38 78 ALA B N 1
ATOM 1393 C CA . ALA B 1 80 ? 10.895 39.087 -18.636 1.00 73.27 78 ALA B CA 1
ATOM 1394 C C . ALA B 1 80 ? 10.987 37.584 -18.854 1.00 84.68 78 ALA B C 1
ATOM 1395 O O . ALA B 1 80 ? 11.850 37.098 -19.592 1.00 93.32 78 ALA B O 1
ATOM 1397 N N . ILE B 1 81 ? 10.077 36.845 -18.215 1.00 73.24 79 ILE B N 1
ATOM 1398 C CA . ILE B 1 81 ? 9.941 35.417 -18.473 1.00 74.25 79 ILE B CA 1
ATOM 1399 C C . ILE B 1 81 ? 9.020 35.225 -19.671 1.00 68.91 79 ILE B C 1
ATOM 1400 O O . ILE B 1 81 ? 8.603 36.196 -20.313 1.00 78.56 79 ILE B O 1
ATOM 1405 N N . ASP B 1 82 ? 8.682 33.975 -19.963 1.00 61.32 80 ASP B N 1
ATOM 1406 C CA . ASP B 1 82 ? 8.086 33.617 -21.241 1.00 59.99 80 ASP B CA 1
ATOM 1407 C C . ASP B 1 82 ? 6.607 33.987 -21.294 1.00 56.19 80 ASP B C 1
ATOM 1408 O O . ASP B 1 82 ? 5.894 33.951 -20.287 1.00 62.95 80 ASP B O 1
ATOM 1413 N N . TYR B 1 83 ? 6.143 34.328 -22.501 1.00 57.46 81 TYR B N 1
ATOM 1414 C CA . TYR B 1 83 ? 4.844 34.977 -22.645 1.00 64.05 81 TYR B CA 1
ATOM 1415 C C . TYR B 1 83 ? 3.677 33.997 -22.573 1.00 54.18 81 TYR B C 1
ATOM 1416 O O . TYR B 1 83 ? 2.664 34.293 -21.928 1.00 57.60 81 TYR B O 1
ATOM 1425 N N . VAL B 1 84 ? 3.769 32.847 -23.247 1.00 60.21 82 VAL B N 1
ATOM 1426 C CA . VAL B 1 84 ? 2.673 31.882 -23.170 1.00 62.08 82 VAL B CA 1
ATOM 1427 C C . VAL B 1 84 ? 2.512 31.377 -21.743 1.00 48.08 82 VAL B C 1
ATOM 1428 O O . VAL B 1 84 ? 1.394 31.090 -21.296 1.00 41.92 82 VAL B O 1
ATOM 1432 N N . THR B 1 85 ? 3.611 31.290 -20.994 1.00 49.04 83 THR B N 1
ATOM 1433 C CA . THR B 1 85 ? 3.514 30.939 -19.582 1.00 54.02 83 THR B CA 1
ATOM 1434 C C . THR B 1 85 ? 2.743 32.003 -18.813 1.00 57.38 83 THR B C 1
ATOM 1435 O O . THR B 1 85 ? 1.772 31.699 -18.111 1.00 61.25 83 THR B O 1
ATOM 1439 N N . PHE B 1 86 ? 3.161 33.263 -18.944 1.00 58.78 84 PHE B N 1
ATOM 1440 C CA . PHE B 1 86 ? 2.464 34.349 -18.268 1.00 54.22 84 PHE B CA 1
ATOM 1441 C C . PHE B 1 86 ? 0.990 34.375 -18.643 1.00 51.69 84 PHE B C 1
ATOM 1442 O O . PHE B 1 86 ? 0.124 34.522 -17.773 1.00 60.10 84 PHE B O 1
ATOM 1450 N N . ALA B 1 87 ? 0.682 34.235 -19.934 1.00 40.30 85 ALA B N 1
ATOM 1451 C CA . ALA B 1 87 ? -0.715 34.217 -20.351 1.00 37.97 85 ALA B CA 1
ATOM 1452 C C . ALA B 1 87 ? -1.449 33.024 -19.752 1.00 57.38 85 ALA B C 1
ATOM 1453 O O . ALA B 1 87 ? -2.618 33.138 -19.366 1.00 58.88 85 ALA B O 1
ATOM 1455 N N . GLU B 1 88 ? -0.776 31.872 -19.657 1.00 45.64 86 GLU B N 1
ATOM 1456 C CA . GLU B 1 88 ? -1.390 30.703 -19.033 1.00 43.36 86 GLU B CA 1
ATOM 1457 C C . GLU B 1 88 ? -1.719 30.972 -17.573 1.00 43.09 86 GLU B C 1
ATOM 1458 O O . GLU B 1 88 ? -2.796 30.602 -17.090 1.00 42.67 86 GLU B O 1
ATOM 1464 N N . ILE B 1 89 ? -0.793 31.605 -16.851 1.00 50.14 87 ILE B N 1
ATOM 1465 C CA . ILE B 1 89 ? -1.017 31.907 -15.441 1.00 44.56 87 ILE B CA 1
ATOM 1466 C C . ILE B 1 89 ? -2.233 32.813 -15.277 1.00 45.79 87 ILE B C 1
ATOM 1467 O O . ILE B 1 89 ? -3.115 32.553 -14.451 1.00 53.74 87 ILE B O 1
ATOM 1472 N N . ILE B 1 90 ? -2.308 33.877 -16.080 1.00 43.29 88 ILE B N 1
ATOM 1473 C CA . ILE B 1 90 ? -3.437 34.801 -15.989 1.00 53.06 88 ILE B CA 1
ATOM 1474 C C . ILE B 1 90 ? -4.738 34.079 -16.308 1.00 53.70 88 ILE B C 1
ATOM 1475 O O . ILE B 1 90 ? -5.778 34.330 -15.685 1.00 55.67 88 ILE B O 1
ATOM 1480 N N . GLU B 1 91 ? -4.697 33.156 -17.269 1.00 50.62 89 GLU B N 1
ATOM 1481 C CA . GLU B 1 91 ? -5.908 32.453 -17.680 1.00 50.04 89 GLU B CA 1
ATOM 1482 C C . GLU B 1 91 ? -6.413 31.526 -16.580 1.00 52.30 89 GLU B C 1
ATOM 1483 O O . GLU B 1 91 ? -7.619 31.478 -16.308 1.00 48.89 89 GLU B O 1
ATOM 1489 N N . ALA B 1 92 ? -5.508 30.783 -15.936 1.00 45.32 90 ALA B N 1
ATOM 1490 C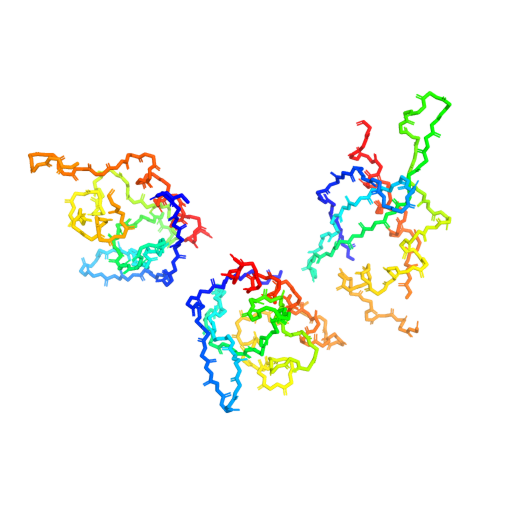 CA . ALA B 1 92 ? -5.915 29.914 -14.836 1.00 46.19 90 ALA B CA 1
ATOM 1491 C C . ALA B 1 92 ? -6.565 30.713 -13.713 1.00 55.76 90 ALA B C 1
ATOM 1492 O O . ALA B 1 92 ? -7.615 30.320 -13.192 1.00 60.35 90 ALA B O 1
ATOM 1494 N N . VAL B 1 93 ? -5.961 31.843 -13.334 1.00 49.66 91 VAL B N 1
ATOM 1495 C CA . VAL B 1 93 ? -6.536 32.680 -12.284 1.00 44.18 91 VAL B CA 1
ATOM 1496 C C . VAL B 1 93 ? -7.898 33.210 -12.712 1.00 46.85 91 VAL B C 1
ATOM 1497 O O . VAL B 1 93 ? -8.834 33.283 -11.906 1.00 48.34 91 VAL B O 1
ATOM 1501 N N . GLU B 1 94 ? -8.033 33.580 -13.990 1.00 42.17 92 GLU B N 1
ATOM 1502 C CA . GLU B 1 94 ? -9.305 34.092 -14.492 1.00 49.02 92 GLU B CA 1
ATOM 1503 C C . GLU B 1 94 ? -10.412 33.051 -14.402 1.00 60.07 92 GLU B C 1
ATOM 1504 O O . GLU B 1 94 ? -11.575 33.403 -14.175 1.00 64.57 92 GLU B O 1
ATOM 1510 N N . GLU B 1 95 ? -10.079 31.771 -14.582 1.00 53.45 93 GLU B N 1
ATOM 1511 C CA . GLU B 1 95 ? -11.103 30.735 -14.539 1.00 65.80 93 GLU B CA 1
ATOM 1512 C C . GLU B 1 95 ? -11.529 30.414 -13.113 1.00 65.96 93 GLU B C 1
ATOM 1513 O O . GLU B 1 95 ? -12.667 29.989 -12.890 1.00 71.75 93 GLU B O 1
ATOM 1519 N N . MET B 1 96 ? -10.639 30.615 -12.142 1.00 57.54 94 MET B N 1
ATOM 1520 C CA . MET B 1 96 ? -11.006 30.411 -10.747 1.00 48.93 94 MET B CA 1
ATOM 1521 C C . MET B 1 96 ? -11.993 31.470 -10.271 1.00 58.21 94 MET B C 1
ATOM 1522 O O . MET B 1 96 ? -12.904 31.172 -9.491 1.00 80.61 94 MET B O 1
ATOM 1527 N N . LEU B 1 97 ? -11.834 32.706 -10.739 1.00 46.14 95 LEU B N 1
ATOM 1528 C CA . LEU B 1 97 ? -12.583 33.846 -10.226 1.00 62.33 95 LEU B CA 1
ATOM 1529 C C . LEU B 1 97 ? -13.949 34.019 -10.876 1.00 68.09 95 LEU B C 1
ATOM 1530 O O . LEU B 1 97 ? -14.698 34.915 -10.471 1.00 60.54 95 LEU B O 1
ATOM 1535 N N . GLU B 1 98 ? -14.292 33.201 -11.864 1.00 74.25 96 GLU B N 1
ATOM 1536 C CA . GLU B 1 98 ? -15.574 33.332 -12.548 1.00 76.98 96 GLU B CA 1
ATOM 1537 C C . GLU B 1 98 ? -16.566 32.278 -12.065 1.00 70.07 96 GLU B C 1
ATOM 1538 O O . GLU B 1 98 ? -16.176 31.168 -11.698 1.00 71.17 96 GLU B O 1
ATOM 1544 N N . THR C 1 4 ? -35.071 13.159 -13.145 1.00 95.43 2 THR C N 1
ATOM 1545 C CA . THR C 1 4 ? -33.688 13.489 -13.470 1.00 100.21 2 THR C CA 1
ATOM 1546 C C . THR C 1 4 ? -33.468 13.566 -14.979 1.00 108.79 2 THR C C 1
ATOM 1547 O O . THR C 1 4 ? -34.144 12.888 -15.755 1.00 107.77 2 THR C O 1
ATOM 1551 N N . THR C 1 5 ? -32.528 14.414 -15.383 1.00 109.04 3 THR C N 1
ATOM 1552 C CA . THR C 1 5 ? -31.997 14.439 -16.737 1.00 95.59 3 THR C CA 1
ATOM 1553 C C . THR C 1 5 ? -30.558 13.939 -16.712 1.00 85.15 3 THR C C 1
ATOM 1554 O O . THR C 1 5 ? -29.952 13.772 -15.650 1.00 95.35 3 THR C O 1
ATOM 1558 N N . PHE C 1 6 ? -30.006 13.694 -17.897 1.00 73.73 4 PHE C N 1
ATOM 1559 C CA . PHE C 1 6 ? -28.664 13.138 -17.985 1.00 72.23 4 PHE C CA 1
ATOM 1560 C C . PHE C 1 6 ? -27.978 13.641 -19.245 1.00 69.71 4 PHE C C 1
ATOM 1561 O O . PHE C 1 6 ? -28.626 14.037 -20.217 1.00 62.32 4 PHE C O 1
ATOM 1569 N N . ARG C 1 7 ? -26.645 13.619 -19.208 1.00 66.40 5 ARG C N 1
ATOM 1570 C CA . ARG C 1 7 ? -25.812 13.920 -20.363 1.00 68.24 5 ARG C CA 1
ATOM 1571 C C . ARG C 1 7 ? -24.684 12.897 -20.427 1.00 62.68 5 ARG C C 1
ATOM 1572 O O . ARG C 1 7 ? -24.303 12.309 -19.411 1.00 59.26 5 ARG C O 1
ATOM 1580 N N . ILE C 1 8 ? -24.163 12.676 -21.631 1.00 66.71 6 ILE C N 1
ATOM 1581 C CA . ILE C 1 8 ? -23.138 11.669 -21.879 1.00 69.03 6 ILE C CA 1
ATOM 1582 C C . ILE C 1 8 ? -21.890 12.361 -22.402 1.00 67.53 6 ILE C C 1
ATOM 1583 O O . ILE C 1 8 ? -21.975 13.265 -23.241 1.00 71.26 6 ILE C O 1
ATOM 1588 N N . GLU C 1 9 ? -20.733 11.937 -21.900 1.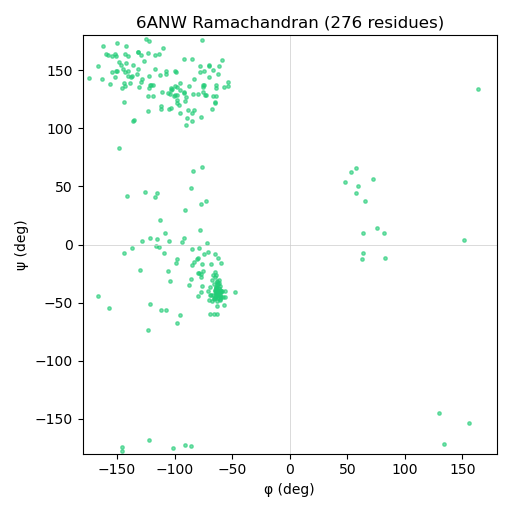00 64.56 7 GLU C N 1
ATOM 1589 C CA . GLU C 1 9 ? -19.454 12.469 -22.340 1.00 59.72 7 GLU C CA 1
ATOM 1590 C C . GLU C 1 9 ? -18.442 11.337 -22.428 1.00 66.07 7 GLU C C 1
ATOM 1591 O O . GLU C 1 9 ? -18.642 10.251 -21.875 1.00 71.58 7 GLU C O 1
ATOM 1597 N N . ASN C 1 10 ? -17.355 11.609 -23.153 1.00 58.81 8 ASN C N 1
ATOM 1598 C CA . ASN C 1 10 ? -16.167 10.751 -23.184 1.00 69.34 8 ASN C CA 1
ATOM 1599 C C . ASN C 1 10 ? -16.446 9.388 -23.817 1.00 75.53 8 ASN C C 1
ATOM 1600 O O . ASN C 1 10 ? -15.900 8.368 -23.391 1.00 78.95 8 ASN C O 1
ATOM 1605 N N . VAL C 1 11 ? -17.282 9.367 -24.858 1.00 78.34 9 VAL C N 1
ATOM 1606 C CA . VAL C 1 11 ? -17.561 8.118 -25.559 1.00 72.85 9 VAL C CA 1
ATOM 1607 C C . VAL C 1 11 ? -16.322 7.680 -26.331 1.00 74.28 9 VAL C C 1
ATOM 1608 O O . VAL C 1 11 ? -15.557 8.510 -26.842 1.00 73.56 9 VAL C O 1
ATOM 1612 N N . ARG C 1 12 ? -16.104 6.366 -26.399 1.00 74.05 10 ARG C N 1
ATOM 1613 C CA . ARG C 1 12 ? -15.002 5.793 -27.162 1.00 74.76 10 ARG C CA 1
ATOM 1614 C C . ARG C 1 12 ? -15.121 4.274 -27.146 1.00 70.08 10 ARG C C 1
ATOM 1615 O O . ARG C 1 12 ? -15.537 3.692 -26.142 1.00 71.71 10 ARG C O 1
ATOM 1623 N N . ILE C 1 13 ? -14.765 3.644 -28.266 1.00 69.79 11 ILE C N 1
ATOM 1624 C CA . ILE C 1 13 ? -14.756 2.187 -28.350 1.00 72.29 11 ILE C CA 1
ATOM 1625 C C . ILE C 1 13 ? -13.406 1.680 -27.879 1.00 76.47 11 ILE C C 1
ATOM 1626 O O . ILE C 1 13 ? -12.357 2.228 -28.239 1.00 86.26 11 ILE C O 1
ATOM 1631 N N . GLU C 1 14 ? -13.428 0.623 -27.076 1.00 74.38 12 GLU C N 1
ATOM 1632 C CA . GLU C 1 14 ? -12.195 -0.041 -26.697 1.00 83.82 12 GLU C CA 1
ATOM 1633 C C . GLU C 1 14 ? -12.490 -1.505 -26.424 1.00 72.15 12 GLU C C 1
ATOM 1634 O O . GLU C 1 14 ? -13.564 -1.851 -25.926 1.00 67.56 12 GLU C O 1
ATOM 1640 N N . THR C 1 15 ? -11.541 -2.359 -26.781 1.00 77.71 13 THR C N 1
ATOM 1641 C CA . THR C 1 15 ? -11.673 -3.782 -26.520 1.00 90.35 13 THR C CA 1
ATOM 1642 C C . THR C 1 15 ? -11.328 -4.068 -25.066 1.00 100.12 13 THR C C 1
ATOM 1643 O O . THR C 1 15 ? -10.287 -3.627 -24.567 1.00 104.86 13 THR C O 1
ATOM 1647 N N . ILE C 1 16 ? -12.216 -4.788 -24.384 1.00 101.23 14 ILE C N 1
ATOM 1648 C CA . ILE C 1 16 ? -12.037 -5.163 -22.985 1.00 90.74 14 ILE C CA 1
ATOM 1649 C C . ILE C 1 16 ? -12.409 -6.636 -22.869 1.00 97.69 14 ILE C C 1
ATOM 1650 O O . ILE C 1 16 ? -13.594 -6.984 -22.936 1.00 105.86 14 ILE C O 1
ATOM 1655 N N . ASN C 1 17 ? -11.405 -7.500 -22.699 1.00 95.95 15 ASN C N 1
ATOM 1656 C CA . ASN C 1 17 ? -11.598 -8.949 -22.602 1.00 105.33 15 ASN C CA 1
ATOM 1657 C C . ASN C 1 17 ? -12.305 -9.480 -23.854 1.00 112.25 15 ASN C C 1
ATOM 1658 O O . ASN C 1 17 ? -13.453 -9.930 -23.820 1.00 113.24 15 ASN C O 1
ATOM 1663 N N . ASP C 1 18 ? -11.588 -9.375 -24.977 1.00 108.25 16 ASP C N 1
ATOM 1664 C CA . ASP C 1 18 ? -12.025 -9.909 -26.267 1.00 118.38 16 ASP C CA 1
ATOM 1665 C C . ASP C 1 18 ? -13.311 -9.266 -26.779 1.00 114.56 16 ASP C C 1
ATOM 1666 O O . ASP C 1 18 ? -13.677 -9.447 -27.945 1.00 118.43 16 ASP C O 1
ATOM 1671 N N . PHE C 1 19 ? -14.003 -8.522 -25.924 1.00 113.48 17 PHE C N 1
ATOM 1672 C CA . PHE C 1 19 ? -15.315 -7.982 -26.238 1.00 96.95 17 PHE C CA 1
ATOM 1673 C C . PHE C 1 19 ? -15.188 -6.560 -26.761 1.00 92.99 17 PHE C C 1
ATOM 1674 O O . PHE C 1 19 ? -14.386 -5.769 -26.254 1.00 95.33 17 PHE C O 1
ATOM 1682 N N . ASP C 1 20 ? -15.980 -6.243 -27.781 1.00 89.41 18 ASP C N 1
ATOM 1683 C CA . ASP C 1 20 ? -16.071 -4.877 -28.277 1.00 80.28 18 ASP C CA 1
ATOM 1684 C C . ASP C 1 20 ? -17.086 -4.135 -27.424 1.00 76.71 18 ASP C C 1
ATOM 1685 O O . ASP C 1 20 ? -18.281 -4.449 -27.447 1.00 89.41 18 ASP C O 1
ATOM 1690 N N . MET C 1 21 ? -16.614 -3.159 -26.662 1.00 68.90 19 MET C N 1
ATOM 1691 C CA . MET C 1 21 ? -17.470 -2.402 -25.771 1.00 65.79 19 MET C CA 1
ATOM 1692 C C . MET C 1 21 ? -17.208 -0.917 -25.961 1.00 65.69 19 MET C C 1
ATOM 1693 O O . MET C 1 21 ? -16.227 -0.511 -26.590 1.00 71.26 19 MET C O 1
ATOM 1698 N N . VAL C 1 22 ? -18.114 -0.106 -25.427 1.00 60.14 20 VAL C N 1
ATOM 1699 C CA . VAL C 1 22 ? -17.975 1.342 -25.440 1.00 65.72 20 VAL C CA 1
ATOM 1700 C C . VAL C 1 22 ? -17.931 1.817 -23.999 1.00 71.30 20 VAL C C 1
ATOM 1701 O O . VAL C 1 22 ? -18.800 1.459 -23.193 1.00 74.08 20 VAL C O 1
ATOM 1705 N N . LYS C 1 23 ? -16.910 2.598 -23.673 1.00 63.09 21 LYS C N 1
ATOM 1706 C CA . LYS C 1 23 ? -16.795 3.226 -22.369 1.00 63.41 21 LYS C CA 1
ATOM 1707 C C . LYS C 1 23 ? -17.174 4.690 -22.508 1.00 62.77 21 LYS C C 1
ATOM 1708 O O . LYS C 1 23 ? -16.732 5.365 -23.444 1.00 68.15 21 LYS C O 1
ATOM 1714 N N . PHE C 1 24 ? -18.014 5.168 -21.599 1.00 59.61 22 PHE C N 1
ATOM 1715 C CA . PHE C 1 24 ? -18.431 6.560 -21.609 1.00 64.48 22 PHE C CA 1
ATOM 1716 C C . PHE C 1 24 ? -18.612 7.017 -20.169 1.00 68.67 22 PHE C C 1
ATOM 1717 O O . PHE C 1 24 ? -18.364 6.268 -19.220 1.00 66.20 22 PHE C O 1
ATOM 1725 N N . ASP C 1 25 ? -19.038 8.264 -20.010 1.00 55.47 23 ASP C N 1
ATOM 1726 C CA . ASP C 1 25 ? -19.334 8.827 -18.703 1.00 60.72 23 ASP C CA 1
ATOM 1727 C C . ASP C 1 25 ? -20.773 9.317 -18.690 1.00 53.71 23 ASP C C 1
ATOM 1728 O O . ASP C 1 25 ? -21.188 10.069 -19.580 1.00 63.99 23 ASP C O 1
ATOM 1733 N N . LEU C 1 26 ? -21.531 8.879 -17.691 1.00 47.79 24 LEU C N 1
ATOM 1734 C CA . LEU C 1 26 ? -22.876 9.379 -17.460 1.00 59.31 24 LEU C CA 1
ATOM 1735 C C . LEU C 1 26 ? -22.784 10.543 -16.484 1.00 68.48 24 LEU C C 1
ATOM 1736 O O . LEU C 1 26 ? -22.125 10.434 -15.447 1.00 69.28 24 LEU C O 1
ATOM 1741 N N . VAL C 1 27 ? -23.421 11.660 -16.823 1.00 67.94 25 VAL C N 1
ATOM 1742 C CA . VAL C 1 27 ? -23.261 12.900 -16.077 1.00 62.02 25 VAL C CA 1
ATOM 1743 C C . VAL C 1 27 ? -24.646 13.455 -15.778 1.00 65.41 25 VAL C C 1
ATOM 1744 O O . VAL C 1 27 ? -25.506 13.500 -16.666 1.00 74.40 25 VAL C O 1
ATOM 1748 N N . THR C 1 28 ? -24.853 13.902 -14.539 1.00 68.25 26 THR C N 1
ATOM 1749 C CA . THR C 1 28 ? -26.156 14.359 -14.072 1.00 74.82 26 THR C CA 1
ATOM 1750 C C . THR C 1 28 ? -25.944 15.495 -13.081 1.00 67.41 26 THR C C 1
ATOM 1751 O O . THR C 1 28 ? -24.818 15.944 -12.853 1.00 59.11 26 THR C O 1
ATOM 1755 N N . ASP C 1 29 ? -27.040 15.950 -12.474 1.00 64.91 27 ASP C N 1
ATOM 1756 C CA . ASP C 1 29 ? -26.922 16.878 -11.354 1.00 82.78 27 ASP C CA 1
ATOM 1757 C C . ASP C 1 29 ? -26.202 16.215 -10.186 1.00 86.75 27 ASP C C 1
ATOM 1758 O O . ASP C 1 29 ? -25.310 16.808 -9.566 1.00 95.55 27 ASP C O 1
ATOM 1763 N N . LEU C 1 30 ? -26.551 14.960 -9.904 1.00 90.29 28 LEU C N 1
ATOM 1764 C CA . LEU C 1 30 ? -26.004 14.201 -8.788 1.00 71.91 28 LEU C CA 1
ATOM 1765 C C . LEU C 1 30 ? -24.561 13.773 -8.987 1.00 61.23 28 LEU C C 1
ATOM 1766 O O . LEU C 1 30 ? -24.021 13.097 -8.105 1.00 65.89 28 LEU C O 1
ATOM 1771 N N . GLY C 1 31 ? -23.925 14.128 -10.098 1.00 59.90 29 GLY C N 1
ATOM 1772 C CA . GLY C 1 31 ? -22.540 13.753 -10.292 1.00 72.44 29 GLY C CA 1
ATOM 1773 C C . GLY C 1 31 ? -22.227 13.083 -11.613 1.00 71.24 29 GLY C C 1
ATOM 1774 O O . GLY C 1 31 ? -22.819 13.404 -12.649 1.00 66.60 29 GLY C O 1
ATOM 1775 N N . ARG C 1 32 ? -21.287 12.143 -11.584 1.00 61.77 30 ARG C N 1
ATOM 1776 C CA . ARG C 1 32 ? -20.746 11.573 -12.807 1.00 64.76 30 ARG C CA 1
ATOM 1777 C C . ARG C 1 32 ? -20.179 10.196 -12.501 1.00 68.71 30 ARG C C 1
ATOM 1778 O O . ARG C 1 32 ? -19.539 10.005 -11.466 1.00 73.84 30 ARG C O 1
ATOM 1786 N N . VAL C 1 33 ? -20.433 9.238 -13.394 1.00 70.25 31 VAL C N 1
ATOM 1787 C CA . VAL C 1 33 ? -19.925 7.880 -13.240 1.00 59.35 31 VAL C CA 1
ATOM 1788 C C . VAL C 1 33 ? -19.626 7.318 -14.622 1.00 60.78 31 VAL C C 1
ATOM 1789 O O . VAL C 1 33 ? -20.202 7.747 -15.626 1.00 63.44 31 VAL C O 1
ATOM 1793 N N . GLU C 1 34 ? -18.702 6.363 -14.667 1.00 55.58 32 GLU C N 1
ATOM 1794 C CA . GLU C 1 34 ? -18.281 5.716 -15.899 1.00 58.66 32 GLU C CA 1
ATOM 1795 C C . GLU C 1 34 ? -18.982 4.372 -16.050 1.00 68.28 32 GLU C C 1
ATOM 1796 O O . GLU C 1 34 ? -19.083 3.603 -15.089 1.00 66.94 32 GLU C O 1
ATOM 1802 N N . LEU C 1 35 ?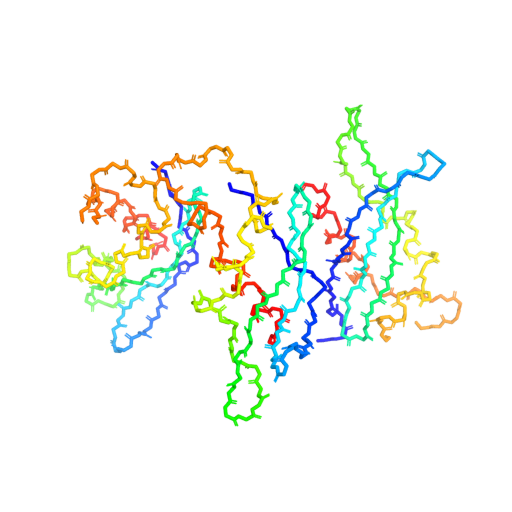 -19.460 4.094 -17.262 1.00 70.50 33 LEU C N 1
ATOM 1803 C CA . LEU C 1 35 ? -20.132 2.844 -17.583 1.00 62.15 33 LEU C CA 1
ATOM 1804 C C . LEU C 1 35 ? -19.506 2.230 -18.830 1.00 62.26 33 LEU C C 1
ATOM 1805 O O . LEU C 1 35 ? -18.801 2.897 -19.592 1.00 67.14 33 LEU C O 1
ATOM 1810 N N . ALA C 1 36 ? -19.770 0.941 -19.030 1.00 58.62 34 ALA C N 1
ATOM 1811 C CA . ALA C 1 36 ? -19.259 0.213 -20.184 1.00 59.04 34 ALA C CA 1
ATOM 1812 C C . ALA C 1 36 ? -20.306 -0.781 -20.666 1.00 61.47 34 ALA C C 1
ATOM 1813 O O . ALA C 1 36 ? -20.928 -1.479 -19.860 1.00 64.86 34 ALA C O 1
ATOM 1815 N N . GLU C 1 37 ? -20.486 -0.851 -21.984 1.00 61.72 35 GLU C N 1
ATOM 1816 C CA . GLU C 1 37 ? -21.539 -1.661 -22.577 1.00 54.10 35 GLU C CA 1
ATOM 1817 C C . GLU C 1 37 ? -21.050 -2.244 -23.895 1.00 57.96 35 GLU C C 1
ATOM 1818 O O . GLU C 1 37 ? -20.222 -1.645 -24.585 1.00 61.61 35 GLU C O 1
ATOM 1824 N N . HIS C 1 38 ? -21.586 -3.409 -24.249 1.00 58.99 36 HIS C N 1
ATOM 1825 C CA . HIS C 1 38 ? -21.178 -4.080 -25.474 1.00 60.13 36 HIS C CA 1
ATOM 1826 C C . HIS C 1 38 ? -21.668 -3.328 -26.708 1.00 57.00 36 HIS C C 1
ATOM 1827 O O . HIS C 1 38 ? -22.659 -2.593 -26.670 1.00 50.56 36 HIS C O 1
ATOM 1834 N N . VAL C 1 39 ? -20.949 -3.515 -27.812 1.00 53.38 37 VAL C N 1
ATOM 1835 C CA . VAL C 1 39 ? -21.273 -2.900 -29.092 1.00 53.51 37 VAL C CA 1
ATOM 1836 C C . VAL C 1 39 ? -21.488 -4.012 -30.107 1.00 58.12 37 VAL C C 1
ATOM 1837 O O . VAL C 1 39 ? -20.731 -4.989 -30.135 1.00 55.89 37 VAL C O 1
ATOM 1841 N N . ASN C 1 40 ? -22.522 -3.868 -30.928 1.00 51.34 38 ASN C N 1
ATOM 1842 C CA . ASN C 1 40 ? -22.778 -4.778 -32.030 1.00 53.19 38 ASN C CA 1
ATOM 1843 C C . ASN C 1 40 ? -22.457 -4.088 -33.346 1.00 56.64 38 ASN C C 1
ATOM 1844 O O . ASN C 1 40 ? -22.596 -2.868 -33.479 1.00 54.76 38 ASN C O 1
ATOM 1849 N N . TYR C 1 41 ? -22.026 -4.883 -34.320 1.00 57.14 39 TYR C N 1
ATOM 1850 C CA . TYR C 1 41 ? -21.617 -4.367 -35.614 1.00 59.27 39 TYR C CA 1
ATOM 1851 C C . TYR C 1 41 ? -22.402 -5.068 -36.715 1.00 67.22 39 TYR C C 1
ATOM 1852 O O . TYR C 1 41 ? -23.205 -5.971 -36.464 1.00 68.06 39 TYR C O 1
ATOM 1861 N N . ASP C 1 42 ? -22.161 -4.632 -37.947 1.00 65.23 40 ASP C N 1
ATOM 1862 C CA . ASP C 1 42 ? -22.753 -5.232 -39.129 1.00 65.47 40 ASP C CA 1
ATOM 1863 C C . ASP C 1 42 ? -21.728 -6.140 -39.802 1.00 72.73 40 ASP C C 1
ATOM 1864 O O . ASP C 1 42 ? -20.619 -6.343 -39.302 1.00 75.44 40 ASP C O 1
ATOM 1869 N N . SER C 1 43 ? -22.109 -6.688 -40.961 1.00 79.04 41 SER C N 1
ATOM 1870 C CA . SER C 1 43 ? -21.265 -7.665 -41.646 1.00 81.00 41 SER C CA 1
ATOM 1871 C C . SER C 1 43 ? -19.953 -7.056 -42.125 1.00 79.33 41 SER C C 1
ATOM 1872 O O . SER C 1 43 ? -18.977 -7.783 -42.342 1.00 75.61 41 SER C O 1
ATOM 1875 N N . GLU C 1 44 ? -19.914 -5.741 -42.316 1.00 73.62 42 GLU C N 1
ATOM 1876 C CA . GLU C 1 44 ? -18.704 -5.046 -42.732 1.00 83.24 42 GLU C CA 1
ATOM 1877 C C . GLU C 1 44 ? -17.884 -4.535 -41.554 1.00 85.86 42 GLU C C 1
ATOM 1878 O O . GLU C 1 44 ? -16.893 -3.828 -41.763 1.00 88.68 42 GLU C O 1
ATOM 1884 N N . GLY C 1 45 ? -18.273 -4.867 -40.327 1.00 84.29 43 GLY C N 1
ATOM 1885 C CA . GLY C 1 45 ? -17.541 -4.416 -39.165 1.00 75.76 43 GLY C CA 1
ATOM 1886 C C . GLY C 1 45 ? -17.755 -2.970 -38.786 1.00 77.53 43 GLY C C 1
ATOM 1887 O O . GLY C 1 45 ? -16.971 -2.434 -37.993 1.00 79.76 43 GLY C O 1
ATOM 1888 N N . ASP C 1 46 ? -18.781 -2.319 -39.326 1.00 73.67 44 ASP C N 1
ATOM 1889 C CA . ASP C 1 46 ? -19.121 -0.960 -38.933 1.00 70.71 44 ASP C CA 1
ATOM 1890 C C . ASP C 1 46 ? -20.151 -0.980 -37.805 1.00 70.28 44 ASP C C 1
ATOM 1891 O O . ASP C 1 46 ? -20.864 -1.965 -37.599 1.00 71.46 44 ASP C O 1
ATOM 1896 N N . PHE C 1 47 ? -20.224 0.134 -37.078 1.00 69.51 45 PHE C N 1
ATOM 1897 C CA . PHE C 1 47 ? -21.023 0.195 -35.860 1.00 60.92 45 PHE C CA 1
ATOM 1898 C C . PHE C 1 47 ? -22.506 0.033 -36.162 1.00 63.47 45 PHE C C 1
ATOM 1899 O O . PHE C 1 47 ? -23.086 0.821 -36.917 1.00 63.13 45 PHE C O 1
ATOM 1907 N N . LYS C 1 48 ? -23.123 -0.979 -35.549 1.00 62.46 46 LYS C N 1
ATOM 1908 C CA . LYS C 1 48 ? -24.558 -1.216 -35.675 1.00 57.19 46 LYS C CA 1
ATOM 1909 C C . LYS C 1 48 ? -25.339 -0.588 -34.525 1.00 60.48 46 LYS C C 1
ATOM 1910 O O . LYS C 1 48 ? -26.183 0.285 -34.747 1.00 66.44 46 LYS C O 1
ATOM 1916 N N . SER C 1 49 ? -25.064 -1.009 -33.291 1.00 53.07 47 SER C N 1
ATOM 1917 C CA . SER C 1 49 ? -25.844 -0.569 -32.142 1.00 51.01 47 SER C CA 1
ATOM 1918 C C . SER C 1 49 ? -25.054 -0.833 -30.868 1.00 64.48 47 SER C C 1
ATOM 1919 O O . SER C 1 49 ? -24.016 -1.499 -30.881 1.00 67.60 47 SER C O 1
ATOM 1922 N N . VAL C 1 50 ? -25.571 -0.297 -29.763 1.00 47.83 48 VAL C N 1
ATOM 1923 C CA . VAL C 1 50 ? -25.064 -0.572 -28.425 1.00 47.04 48 VAL C CA 1
ATOM 1924 C C . VAL C 1 50 ? -26.057 -1.497 -27.732 1.00 55.58 48 VAL C C 1
ATOM 1925 O O . VAL C 1 50 ? -27.265 -1.229 -27.735 1.00 58.68 48 VAL C O 1
ATOM 1929 N N . GLU C 1 51 ? -25.555 -2.587 -27.152 1.00 59.51 49 GLU C N 1
ATOM 1930 C CA . GLU C 1 51 ? -26.432 -3.645 -26.665 1.00 49.45 49 GLU C CA 1
ATOM 1931 C C . GLU C 1 51 ? -27.320 -3.140 -25.536 1.00 52.16 49 GLU C C 1
ATOM 1932 O O . GLU C 1 51 ? -26.835 -2.583 -24.546 1.00 52.63 49 GLU C O 1
ATOM 1938 N N . TYR C 1 52 ? -28.628 -3.350 -25.685 1.00 42.87 50 TYR C N 1
ATOM 1939 C CA . TYR C 1 52 ? -29.604 -2.934 -24.691 1.00 44.95 50 TYR C CA 1
ATOM 1940 C C . TYR C 1 52 ? -30.169 -4.085 -23.866 1.00 47.23 50 TYR C C 1
ATOM 1941 O O . TYR C 1 52 ? -30.628 -3.845 -22.745 1.00 45.20 50 TYR C O 1
ATOM 1950 N N . THR C 1 53 ? -30.127 -5.322 -24.375 1.00 41.88 51 THR C N 1
ATOM 1951 C CA . THR C 1 53 ? -30.725 -6.463 -23.683 1.00 53.84 51 THR C CA 1
ATOM 1952 C C . THR C 1 53 ? -29.706 -7.274 -22.891 1.00 49.87 51 THR C C 1
ATOM 1953 O O . THR C 1 53 ? -29.770 -7.324 -21.660 1.00 48.61 51 THR C O 1
ATOM 1957 N N . ASP C 1 54 ? -28.790 -7.949 -23.587 1.00 42.92 52 ASP C N 1
ATOM 1958 C CA . ASP C 1 54 ? -27.695 -8.643 -22.920 1.00 42.96 52 ASP C CA 1
ATOM 1959 C C . ASP C 1 54 ? -26.672 -7.605 -22.495 1.00 46.75 52 ASP C C 1
ATOM 1960 O O . ASP C 1 54 ? -25.547 -7.568 -23.007 1.00 45.18 52 ASP C O 1
ATOM 1965 N N . SER C 1 55 ? -27.070 -6.760 -21.556 1.00 49.66 53 SER C N 1
ATOM 1966 C CA . SER C 1 55 ? -26.391 -5.508 -21.271 1.00 49.30 53 SER C CA 1
ATOM 1967 C C . SER C 1 55 ? -25.459 -5.683 -20.083 1.00 40.00 53 SER C C 1
ATOM 1968 O O . SER C 1 55 ? -25.905 -6.043 -18.990 1.00 45.71 53 SER C O 1
ATOM 1971 N N . ASN C 1 56 ? -24.169 -5.411 -20.300 1.00 45.98 54 ASN C N 1
ATOM 1972 C CA . ASN C 1 56 ? -23.209 -5.429 -19.201 1.00 48.04 54 ASN C CA 1
ATOM 1973 C C . ASN C 1 56 ? -23.627 -4.482 -18.083 1.00 58.57 54 ASN C C 1
ATOM 1974 O O . ASN C 1 56 ? -23.480 -4.802 -16.897 1.00 65.20 54 ASN C O 1
ATOM 1979 N N . ILE C 1 57 ? -24.149 -3.308 -18.445 1.00 54.01 55 ILE C N 1
ATOM 1980 C CA . ILE C 1 57 ? -24.592 -2.340 -17.447 1.00 45.78 55 ILE C CA 1
ATOM 1981 C C . ILE C 1 57 ? -25.692 -2.932 -16.577 1.00 44.87 55 ILE C C 1
ATOM 1982 O O . ILE C 1 57 ? -25.691 -2.768 -15.350 1.00 36.50 55 ILE C O 1
ATOM 1987 N N . ARG C 1 58 ? -26.644 -3.633 -17.191 1.00 44.62 56 ARG C N 1
ATOM 1988 C CA . ARG C 1 58 ? -27.759 -4.182 -16.432 1.00 49.30 56 ARG C CA 1
ATOM 1989 C C . ARG C 1 58 ? -27.373 -5.409 -15.613 1.00 43.36 56 ARG C C 1
ATOM 1990 O O . ARG C 1 58 ? -28.054 -5.715 -14.630 1.00 37.86 56 ARG C O 1
ATOM 1998 N N . TYR C 1 59 ? -26.301 -6.111 -15.984 1.00 43.02 57 TYR C N 1
ATOM 1999 C CA . TYR C 1 59 ? -25.855 -7.263 -15.209 1.00 53.78 57 TYR C CA 1
ATOM 2000 C C . TYR C 1 59 ? -24.910 -6.879 -14.077 1.00 56.21 57 TYR C C 1
ATOM 2001 O O . TYR C 1 59 ? -24.952 -7.495 -13.006 1.00 54.95 57 TYR C O 1
ATOM 2010 N N . ASN C 1 60 ? -24.058 -5.870 -14.281 1.00 49.84 58 ASN C N 1
ATOM 2011 C CA . ASN C 1 60 ? -22.929 -5.639 -13.385 1.00 44.09 58 ASN C CA 1
ATOM 2012 C C . ASN C 1 60 ? -22.764 -4.214 -12.880 1.00 44.88 58 ASN C C 1
ATOM 2013 O O . ASN C 1 60 ? -22.104 -4.030 -11.852 1.00 62.75 58 ASN C O 1
ATOM 2018 N N . MET C 1 61 ? -23.306 -3.204 -13.552 1.00 46.36 59 MET C N 1
ATOM 2019 C CA . MET C 1 61 ? -23.111 -1.822 -13.127 1.00 51.03 59 MET C CA 1
ATOM 2020 C C . MET C 1 61 ? -24.424 -1.156 -12.732 1.00 50.30 59 MET C C 1
ATOM 2021 O O . MET C 1 61 ? -24.659 0.015 -13.032 1.00 45.91 59 MET C O 1
ATOM 2026 N N . VAL C 1 62 ? -25.288 -1.893 -12.035 1.00 45.76 60 VAL C N 1
ATOM 2027 C CA . VAL C 1 62 ? -26.557 -1.320 -11.603 1.00 44.31 60 VAL C CA 1
ATOM 2028 C C . VAL C 1 62 ? -26.329 -0.271 -10.525 1.00 57.04 60 VAL C C 1
ATOM 2029 O O . VAL C 1 62 ? -26.932 0.809 -10.553 1.00 58.28 60 VAL C O 1
ATOM 2033 N N . ASP C 1 63 ? -25.450 -0.563 -9.565 1.00 56.17 61 ASP C N 1
ATOM 2034 C CA . ASP C 1 63 ? -25.169 0.405 -8.511 1.00 58.47 61 ASP C CA 1
ATOM 2035 C C . ASP C 1 63 ? -24.524 1.663 -9.078 1.00 62.92 61 ASP C C 1
ATOM 2036 O O . ASP C 1 63 ? -24.855 2.779 -8.663 1.00 68.81 61 ASP C O 1
ATOM 2041 N N . GLU C 1 64 ? -23.612 1.502 -10.040 1.00 67.48 62 GLU C N 1
ATOM 2042 C CA . GLU C 1 64 ? -22.918 2.653 -10.610 1.00 64.28 62 GLU C CA 1
ATOM 2043 C C . GLU C 1 64 ? -23.883 3.561 -11.362 1.00 57.72 62 GLU C C 1
ATOM 2044 O O . GLU C 1 64 ? -23.854 4.787 -11.199 1.00 56.75 62 GLU C O 1
ATOM 2050 N N . LEU C 1 65 ? -24.752 2.978 -12.190 1.00 57.05 63 LEU C N 1
ATOM 2051 C CA . LEU C 1 65 ? -25.701 3.789 -12.945 1.00 56.90 63 LEU C CA 1
ATOM 2052 C C . LEU C 1 65 ? -26.671 4.504 -12.015 1.00 58.32 63 LEU C C 1
ATOM 2053 O O . LEU C 1 65 ? -27.060 5.650 -12.269 1.00 59.37 63 LEU C O 1
ATOM 2058 N N . CYS C 1 66 ? -27.066 3.846 -10.928 1.00 60.55 64 CYS C N 1
ATOM 2059 C CA . CYS C 1 66 ? -28.007 4.443 -9.991 1.00 55.95 64 CYS C CA 1
ATOM 2060 C C . CYS C 1 66 ? -27.355 5.473 -9.082 1.00 52.84 64 CYS C C 1
ATOM 2061 O O . CYS C 1 66 ? -28.043 6.382 -8.607 1.00 53.30 64 CYS C O 1
ATOM 2064 N N . SER C 1 67 ? -26.044 5.363 -8.855 1.00 44.35 65 SER C N 1
ATOM 2065 C CA . SER C 1 67 ? -25.332 6.273 -7.966 1.00 51.15 65 SER C CA 1
ATOM 2066 C C . SER C 1 67 ? -25.374 7.720 -8.437 1.00 60.61 65 SER C C 1
ATOM 2067 O O . SER C 1 67 ? -24.992 8.612 -7.672 1.00 61.69 65 SER C O 1
ATOM 2070 N N . VAL C 1 68 ? -25.815 7.973 -9.664 1.00 55.00 66 VAL C N 1
ATOM 2071 C CA . VAL C 1 68 ? -25.956 9.326 -10.179 1.00 51.62 66 VAL C CA 1
ATOM 2072 C C . VAL C 1 68 ? -27.427 9.682 -10.401 1.00 59.15 66 VAL C C 1
ATOM 2073 O O . VAL C 1 68 ? -27.740 10.586 -11.163 1.00 57.42 66 VAL C O 1
ATOM 2077 N N . PHE C 1 69 ? -28.344 8.986 -9.737 1.00 55.68 67 PHE C N 1
ATOM 2078 C CA . PHE C 1 69 ? -29.760 9.302 -9.843 1.00 59.14 67 PHE C CA 1
ATOM 2079 C C . PHE C 1 69 ? -30.379 9.366 -8.457 1.00 64.84 67 PHE C C 1
ATOM 2080 O O . PHE C 1 69 ? -29.920 8.704 -7.521 1.00 64.82 67 PHE C O 1
ATOM 2088 N N . ASP C 1 70 ? -31.424 10.180 -8.335 1.00 63.32 68 ASP C N 1
ATOM 2089 C CA . ASP C 1 70 ? -32.230 10.239 -7.122 1.00 63.18 68 ASP C CA 1
ATOM 2090 C C . ASP C 1 70 ? -33.358 9.228 -7.262 1.00 66.55 68 ASP C C 1
ATOM 2091 O O . ASP C 1 70 ? -34.337 9.474 -7.975 1.00 75.99 68 ASP C O 1
ATOM 2096 N N . LEU C 1 71 ? -33.216 8.090 -6.595 1.00 65.90 69 LEU C N 1
ATOM 2097 C CA . LEU C 1 71 ? -34.240 7.059 -6.562 1.00 76.62 69 LEU C CA 1
ATOM 2098 C C . LEU C 1 71 ? -34.781 6.892 -5.152 1.00 84.98 69 LEU C C 1
ATOM 2099 O O . LEU C 1 71 ? -34.959 5.775 -4.662 1.00 87.08 69 LEU C O 1
ATOM 2104 N N . THR C 1 72 ? -35.053 8.012 -4.483 1.00 87.19 70 THR C N 1
ATOM 2105 C CA . THR C 1 72 ? -35.660 7.977 -3.158 1.00 82.77 70 THR C CA 1
ATOM 2106 C C . THR C 1 72 ? -37.152 7.682 -3.279 1.00 82.82 70 THR C C 1
ATOM 2107 O O . THR C 1 72 ? -37.966 8.201 -2.508 1.00 70.68 70 THR C O 1
ATOM 2111 N N . ASP C 1 73 ? -37.509 6.858 -4.264 1.00 98.67 71 ASP C N 1
ATOM 2112 C CA . ASP C 1 73 ? -38.857 6.333 -4.444 1.00 109.13 71 ASP C CA 1
ATOM 2113 C C . ASP C 1 73 ? -38.725 4.908 -4.958 1.00 112.54 71 ASP C C 1
ATOM 2114 O O . ASP C 1 73 ? -38.080 4.680 -5.987 1.00 109.45 71 ASP C O 1
ATOM 2119 N N . LYS C 1 74 ? -39.314 3.959 -4.227 1.00 113.44 72 LYS C N 1
ATOM 2120 C CA . LYS C 1 74 ? -39.358 2.532 -4.544 1.00 118.73 72 LYS C CA 1
ATOM 2121 C C . LYS C 1 74 ? -38.009 1.837 -4.349 1.00 130.89 72 LYS C C 1
ATOM 2122 O O . LYS C 1 74 ? -37.500 1.214 -5.291 1.00 144.89 72 LYS C O 1
ATOM 2128 N N . PRO C 1 75 ? -37.401 1.892 -3.159 1.00 131.18 73 PRO C N 1
ATOM 2129 C CA . PRO C 1 75 ? -36.143 1.163 -2.955 1.00 125.63 73 PRO C CA 1
ATOM 2130 C C . PRO C 1 75 ? -36.387 -0.330 -2.798 1.00 119.62 73 PRO C C 1
ATOM 2131 O O . PRO C 1 75 ? -37.321 -0.758 -2.114 1.00 126.72 73 PRO C O 1
ATOM 2135 N N . SER C 1 76 ? -35.534 -1.121 -3.442 1.00 116.84 74 SER C N 1
ATOM 2136 C CA . SER C 1 76 ? -35.598 -2.575 -3.344 1.00 100.22 74 SER C CA 1
ATOM 2137 C C . SER C 1 76 ? -34.325 -3.208 -3.899 1.00 89.83 74 SER C C 1
ATOM 2138 O O . SER C 1 76 ? -34.100 -3.215 -5.110 1.00 85.79 74 SER C O 1
ATOM 2141 N N . ALA C 1 80 ? -32.502 -0.975 -8.807 1.00 81.51 78 ALA C N 1
ATOM 2142 C CA . ALA C 1 80 ? -33.558 -0.852 -9.804 1.00 78.00 78 ALA C CA 1
ATOM 2143 C C . ALA C 1 80 ? -33.142 0.094 -10.924 1.00 71.97 78 ALA C C 1
ATOM 2144 O O . ALA C 1 80 ? -32.624 1.181 -10.670 1.00 82.17 78 ALA C O 1
ATOM 2146 N N . ILE C 1 81 ? -33.372 -0.322 -12.166 1.00 67.75 79 ILE C N 1
ATOM 2147 C CA . ILE C 1 81 ? -32.995 0.450 -13.346 1.00 68.42 79 ILE C CA 1
ATOM 2148 C C . ILE C 1 81 ? -34.244 0.697 -14.181 1.00 69.93 79 ILE C C 1
ATOM 2149 O O . ILE C 1 81 ? -34.842 -0.250 -14.709 1.00 81.13 79 ILE C O 1
ATOM 2154 N N . ASP C 1 82 ? -34.633 1.964 -14.302 1.00 61.40 80 ASP C N 1
ATOM 2155 C CA . ASP C 1 82 ? -35.774 2.337 -15.130 1.00 65.37 80 ASP C CA 1
ATOM 2156 C C . ASP C 1 82 ? -35.438 2.091 -16.596 1.00 64.08 80 ASP C C 1
ATOM 2157 O O . ASP C 1 82 ? -34.526 2.721 -17.143 1.00 69.86 80 ASP C O 1
ATOM 2162 N N . TYR C 1 83 ? -36.178 1.177 -17.236 1.00 60.85 81 TYR C N 1
ATOM 2163 C CA . TYR C 1 83 ? -35.814 0.760 -18.588 1.00 58.02 81 TYR C CA 1
ATOM 2164 C C . TYR C 1 83 ? -35.988 1.887 -19.599 1.00 57.48 81 TYR C C 1
ATOM 2165 O O . TYR C 1 83 ? -35.244 1.948 -20.584 1.00 58.66 81 TYR C O 1
ATOM 2174 N N . VAL C 1 84 ? -36.947 2.788 -19.376 1.00 54.40 82 VAL C N 1
ATOM 2175 C CA . VAL C 1 84 ? -37.091 3.939 -20.264 1.00 59.95 82 VAL C CA 1
ATOM 2176 C C . VAL C 1 84 ? -35.844 4.812 -20.199 1.00 58.15 82 VAL C C 1
ATOM 2177 O O . VAL C 1 84 ? -35.274 5.191 -21.229 1.00 59.95 82 VAL C O 1
ATOM 2181 N N . THR C 1 85 ? -35.393 5.130 -18.986 1.00 59.25 83 THR C N 1
ATOM 2182 C CA . THR C 1 85 ? -34.193 5.947 -18.842 1.00 57.58 83 THR C CA 1
ATOM 2183 C C . THR C 1 85 ? -32.971 5.230 -19.404 1.00 54.09 83 THR C C 1
ATOM 2184 O O . THR C 1 85 ? -32.133 5.851 -20.070 1.00 50.52 83 THR C O 1
ATOM 2188 N N . PHE C 1 86 ? -32.857 3.921 -19.159 1.00 49.18 84 PHE C N 1
ATOM 2189 C CA . PHE C 1 86 ? -31.715 3.177 -19.685 1.00 50.40 84 PHE C CA 1
ATOM 2190 C C . PHE C 1 86 ? -31.718 3.165 -21.210 1.00 49.67 84 PHE C C 1
ATOM 2191 O O . PHE C 1 86 ? -30.656 3.238 -21.838 1.00 43.98 84 PHE C O 1
ATOM 2199 N N . ALA C 1 87 ? -32.902 3.073 -21.822 1.00 40.22 85 ALA C N 1
ATOM 2200 C CA . ALA C 1 87 ? -32.985 3.156 -23.276 1.00 45.21 85 ALA C CA 1
ATOM 2201 C C . ALA C 1 87 ? -32.538 4.525 -23.770 1.00 54.17 85 ALA C C 1
ATOM 2202 O O . ALA C 1 87 ? -31.785 4.624 -24.747 1.00 53.83 85 ALA C O 1
ATOM 2204 N N . GLU C 1 88 ? -32.987 5.591 -23.102 1.00 57.80 86 GLU C N 1
ATOM 2205 C CA . GLU C 1 88 ? -32.550 6.932 -23.469 1.00 49.69 86 GLU C CA 1
ATOM 2206 C C . GLU C 1 88 ? -31.039 7.066 -23.354 1.00 45.64 86 GLU C C 1
ATOM 2207 O O . GLU C 1 88 ? -30.397 7.689 -24.208 1.00 60.05 86 GLU C O 1
ATOM 2213 N N . ILE C 1 89 ? -30.449 6.472 -22.315 1.00 46.52 87 ILE C N 1
ATOM 2214 C CA . ILE C 1 89 ? -29.000 6.525 -22.160 1.00 53.76 87 ILE C CA 1
ATOM 2215 C C . ILE C 1 89 ? -28.318 5.781 -23.300 1.00 54.54 87 ILE C C 1
ATOM 2216 O O . ILE C 1 89 ? -27.365 6.283 -23.906 1.00 58.01 87 ILE C O 1
ATOM 2221 N N . ILE C 1 90 ? -28.809 4.581 -23.620 1.00 57.05 88 ILE C N 1
ATOM 2222 C CA . ILE C 1 90 ? -28.219 3.804 -24.708 1.00 50.92 88 ILE C CA 1
ATOM 2223 C C . ILE C 1 90 ? -28.358 4.545 -26.030 1.00 48.56 88 ILE C C 1
ATOM 2224 O O . ILE C 1 90 ? -27.403 4.637 -26.812 1.00 53.80 88 ILE C O 1
ATOM 2229 N N . GLU C 1 91 ? -29.545 5.091 -26.301 1.00 42.99 89 GLU C N 1
ATOM 2230 C CA . GLU C 1 91 ? -29.730 5.863 -27.523 1.00 54.35 89 GLU C CA 1
ATOM 2231 C C . GLU C 1 91 ? -28.827 7.089 -27.541 1.00 69.53 89 GLU C C 1
ATOM 2232 O O . GLU C 1 91 ? -28.176 7.373 -28.553 1.00 65.03 89 GLU C O 1
ATOM 2238 N N . ALA C 1 92 ? -28.771 7.827 -26.428 1.00 73.94 90 ALA C N 1
ATOM 2239 C CA . ALA C 1 92 ? -27.888 8.988 -26.360 1.00 68.94 90 ALA C CA 1
ATOM 2240 C C . ALA C 1 92 ? -26.431 8.588 -26.539 1.00 64.16 90 ALA C C 1
ATOM 2241 O O . ALA C 1 92 ? -25.641 9.352 -27.106 1.00 65.07 90 ALA C O 1
ATOM 2243 N N . VAL C 1 93 ? -26.053 7.398 -26.066 1.00 61.69 91 VAL C N 1
ATOM 2244 C CA . VAL C 1 93 ? -24.738 6.861 -26.405 1.00 65.81 91 VAL C CA 1
ATOM 2245 C C . VAL C 1 93 ? -24.649 6.637 -27.908 1.00 68.67 91 VAL C C 1
ATOM 2246 O O . VAL C 1 93 ? -23.824 7.251 -28.593 1.00 83.19 91 VAL C O 1
ATOM 2250 N N . GLU C 1 94 ? -25.545 5.796 -28.445 1.00 57.28 92 GLU C N 1
ATOM 2251 C CA . GLU C 1 94 ? -25.526 5.445 -29.866 1.00 63.45 92 GLU C CA 1
ATOM 2252 C C . GLU C 1 94 ? -25.386 6.670 -30.763 1.00 67.27 92 GLU C C 1
ATOM 2253 O O . GLU C 1 94 ? -24.649 6.640 -31.756 1.00 61.31 92 GLU C O 1
ATOM 2259 N N . GLU C 1 95 ? -26.080 7.760 -30.427 1.00 68.14 93 GLU C N 1
ATOM 2260 C CA . GLU C 1 95 ? -26.067 8.948 -31.275 1.00 69.79 93 GLU C CA 1
ATOM 2261 C C . GLU C 1 95 ? -24.687 9.588 -31.372 1.00 70.96 93 GLU C C 1
ATOM 2262 O O . GLU C 1 95 ? -24.399 10.249 -32.375 1.00 72.88 93 GLU C O 1
ATOM 2268 N N . MET C 1 96 ? -23.831 9.414 -30.362 1.00 70.63 94 MET C N 1
ATOM 2269 C CA . MET C 1 96 ? -22.466 9.924 -30.401 1.00 78.05 94 MET C CA 1
ATOM 2270 C C . MET C 1 96 ? -21.486 8.914 -30.980 1.00 84.34 94 MET C C 1
ATOM 2271 O O . MET C 1 96 ? -20.301 8.918 -30.618 1.00 88.69 94 MET C O 1
ATOM 2276 N N . LEU C 1 97 ? -21.953 8.048 -31.874 1.00 84.89 95 LEU C N 1
ATOM 2277 C CA . LEU C 1 97 ? -21.123 7.024 -32.480 1.00 87.29 95 LEU C CA 1
ATOM 2278 C C . LEU C 1 97 ? -21.344 6.880 -33.974 1.00 99.28 95 LEU C C 1
ATOM 2279 O O . LEU C 1 97 ? -20.663 6.067 -34.607 1.00 97.24 95 LEU C O 1
ATOM 2284 N N . GLU C 1 98 ? -22.284 7.622 -34.546 1.00 98.61 96 GLU C N 1
ATOM 2285 C CA . GLU C 1 98 ? -22.635 7.485 -35.950 1.00 107.06 96 GLU C CA 1
ATOM 2286 C C . GLU C 1 98 ? -22.208 8.720 -36.734 1.00 102.88 96 GLU C C 1
ATOM 2287 O O . GLU C 1 98 ? -21.976 9.781 -36.153 1.00 95.99 96 GLU C O 1
#

Solvent-accessible surface area: 16929 Å² total; per-residue (Å²): 76,22,103,51,56,2,2,31,37,88,70,64,86,50,141,132,152,45,17,0,50,0,17,0,24,12,140,104,36,95,29,78,2,14,0,71,15,51,73,48,118,126,52,89,43,126,34,4,49,94,92,107,0,34,0,60,146,102,26,40,104,57,0,16,73,4,12,67,60,89,127,45,30,102,141,21,76,25,33,88,15,3,14,6,42,48,0,6,118,29,0,39,121,58,38,158,106,152,65,70,40,78,4,4,30,34,84,60,63,99,71,123,145,128,45,25,0,46,0,18,0,32,19,97,112,32,101,31,75,0,13,0,58,13,59,73,64,117,154,46,89,39,126,28,4,44,119,86,115,4,24,0,48,153,107,28,21,120,57,1,66,66,2,18,144,202,89,104,175,125,61,34,36,79,127,92,9,2,49,66,0,8,96,28,1,47,101,55,33,143,98,93,38,173,21,74,92,32,91,76,78,95,66,131,132,116,66,13,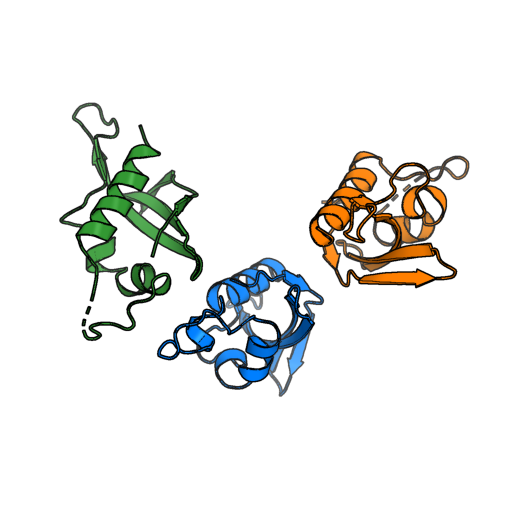0,40,0,16,0,25,19,91,27,11,97,28,83,0,7,0,41,10,52,72,55,120,140,50,89,54,141,31,4,34,74,91,93,0,23,0,99,154,104,40,44,117,68,8,19,72,4,24,53,82,43,115,181,122,150,87,40,86,146,77,31,2,41,85,0,6,98,27,0,41,102,102,38,160